Protein AF-A0A8T3V9A5-F1 (afdb_monomer)

Sequence (229 aa):
MSLNEFKDVLISSKKYWLIYLVLIIVLGLSTVTFKNVLHPDFEIGTLLIVAFLGVLCIVYYFMHNSDKELYKVAFVIILCFGIVMSFIVPLCDVSDETEHLARAELTSRGIMIPHWTGDDLGVDRAYNVSSSHKPAVYNKGAGFVSIEALNYLTEPLGKTVYNTPYDTLKIDYTPALIVSAFEQNPFYGYLPQAIGMDIAKLLDMNVIWMLWLGRIFNLILYAGLISLA

Foldseek 3Di:
DDPVVLVVLCVVLVVVLVVVVVVLVVVLVVPDDPVCVVPVPVVVVLSVLLNVLVVVLSSVCSVQVDPVRVLVSVLSVLLSVLLSCLQFFAQCQDVCVLQLLQLLQCVLVVNQQFDFQVVVVVDQFQWQPPDPPDGTDGDPGTAGWFFPLSCQRVVRHRHGPVPGPQQPAWGGRPTDGRHDGHSDRPSVLSVQLSVQLNVCVVVRHTSSSNSSRSSNSNSVVVSVVSNVD

Mean predicted aligned error: 5.76 Å

Secondary structure (DSSP, 8-state):
--HHHHHHHHHHTHHHHHHHHHHHHHHHHHT--HHHHHS-HHHHHHHHHHHHHHHHHHHHHHHS-STTTHHHHHHHHHHHHHHHHHHHSPTT-STTHHHHHHHHHHHHTT-SSPPBTHHHHT-SSSEE--STTSPPEE-TT-EEEEETHHHHHHSSTT--GGGSS-TT-B---SEEEEE-S-----GGGGHHHHHHHHHHHHTT-BHHHHHHHHHHHHHHHHHHHHTT-

Solvent-accessible surface area (backbone atoms only — not comparable to full-atom values): 12377 Å² total; per-residue (Å²): 134,54,77,63,60,54,51,51,50,54,63,75,40,49,67,58,53,52,54,48,52,52,51,52,52,52,51,55,60,72,63,68,41,77,67,41,71,76,57,40,66,65,61,53,52,49,50,52,52,50,52,52,47,51,50,49,45,52,55,48,32,73,76,35,71,47,88,91,34,42,41,59,38,50,26,51,47,44,47,57,52,44,54,54,46,46,70,62,52,40,27,48,68,48,97,58,43,56,41,54,52,48,49,14,52,35,36,40,73,68,42,58,81,68,71,44,42,20,64,83,69,74,42,91,41,19,59,41,70,62,58,101,85,44,80,59,48,70,44,88,72,17,17,36,77,43,36,41,39,52,50,73,46,52,70,51,54,61,32,33,66,91,74,51,90,48,73,78,37,61,61,40,72,53,81,28,80,45,66,29,61,59,75,79,59,72,40,78,82,26,46,44,27,7,51,20,30,34,51,22,60,77,68,70,38,33,37,51,48,24,51,38,32,15,44,47,31,39,46,52,50,58,27,51,58,42,63,73,107

pLDDT: mean 90.49, std 7.92, range [56.97, 98.62]

Radius of gyration: 21.7 Å; Cα contacts (8 Å, |Δi|>4): 304; chains: 1; bounding box: 67×44×49 Å

Structure (mmCIF, N/CA/C/O backbone):
data_AF-A0A8T3V9A5-F1
#
_entry.id   AF-A0A8T3V9A5-F1
#
loop_
_atom_site.group_PDB
_atom_site.id
_atom_site.type_symbol
_atom_site.label_atom_id
_atom_site.label_alt_id
_atom_site.label_comp_id
_atom_site.label_asym_id
_atom_site.label_entity_id
_atom_site.label_seq_id
_atom_site.pdbx_PDB_ins_code
_atom_site.Cartn_x
_atom_site.Cartn_y
_atom_site.Cartn_z
_atom_site.occupancy
_atom_site.B_iso_or_equiv
_atom_site.auth_seq_id
_atom_site.auth_comp_id
_atom_site.auth_asym_id
_atom_site.auth_atom_id
_atom_site.pdbx_PDB_model_nu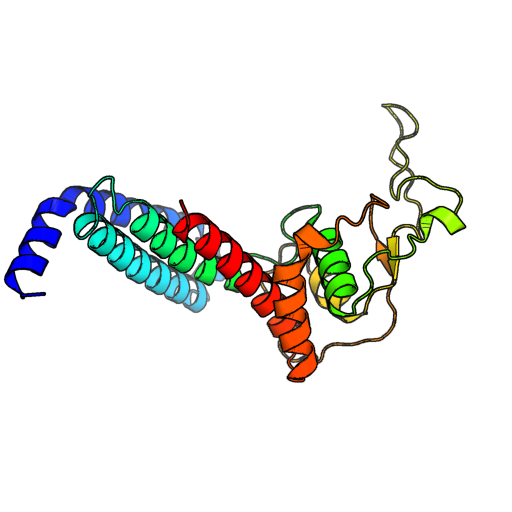m
ATOM 1 N N . MET A 1 1 ? -29.184 -7.218 17.548 1.00 63.34 1 MET A N 1
ATOM 2 C CA . MET A 1 1 ? -28.955 -6.094 18.470 1.00 63.34 1 MET A CA 1
ATOM 3 C C . MET A 1 1 ? -30.248 -5.326 18.617 1.00 63.34 1 MET A C 1
ATOM 5 O O . MET A 1 1 ? -30.858 -4.990 17.604 1.00 63.34 1 MET A O 1
ATOM 9 N N . SER A 1 2 ? -30.701 -5.112 19.845 1.00 79.19 2 SER A N 1
ATOM 10 C CA . SER A 1 2 ? -31.870 -4.272 20.098 1.00 79.19 2 SER A CA 1
ATOM 11 C C . SER A 1 2 ? -31.488 -2.789 20.022 1.00 79.19 2 SER A C 1
ATOM 13 O O . SER A 1 2 ? -30.334 -2.409 20.221 1.00 79.19 2 SER A O 1
ATOM 15 N N . LEU A 1 3 ? -32.464 -1.920 19.751 1.00 78.19 3 LEU A N 1
ATOM 16 C CA . LEU A 1 3 ? -32.248 -0.468 19.745 1.00 78.19 3 LEU A CA 1
ATOM 17 C C . LEU A 1 3 ? -31.763 0.053 21.114 1.00 78.19 3 LEU A C 1
ATOM 19 O O . LEU A 1 3 ? -31.089 1.078 21.180 1.00 78.19 3 LEU A O 1
ATOM 23 N N . ASN A 1 4 ? -32.100 -0.652 22.196 1.00 82.50 4 ASN A N 1
ATOM 24 C CA . ASN A 1 4 ? -31.702 -0.292 23.554 1.00 82.50 4 ASN A CA 1
ATOM 25 C C . ASN A 1 4 ? -30.223 -0.610 23.802 1.00 82.50 4 ASN A C 1
ATOM 27 O O . ASN A 1 4 ? -29.494 0.268 24.245 1.00 82.50 4 ASN A O 1
ATOM 31 N N . GLU A 1 5 ? -29.751 -1.787 23.379 1.00 79.19 5 GLU A N 1
ATOM 32 C CA . GLU A 1 5 ? -28.327 -2.156 23.452 1.00 79.19 5 GLU A CA 1
ATOM 33 C C . GLU A 1 5 ? -27.440 -1.154 22.701 1.00 79.19 5 GLU A C 1
ATOM 35 O O . GLU A 1 5 ? -26.390 -0.750 23.197 1.00 79.19 5 GLU A O 1
ATOM 40 N N . PHE A 1 6 ? -27.882 -0.685 21.526 1.00 79.31 6 PHE A N 1
ATOM 41 C CA . PHE A 1 6 ? -27.150 0.343 20.781 1.00 79.31 6 PHE A CA 1
ATOM 42 C C . PHE A 1 6 ? -27.025 1.656 21.555 1.00 79.31 6 PHE A C 1
ATOM 44 O O . PHE A 1 6 ? -25.958 2.268 21.599 1.00 79.31 6 PHE A O 1
ATOM 51 N N . LYS A 1 7 ? -28.133 2.102 22.156 1.00 83.62 7 LYS A N 1
ATOM 52 C CA . LYS A 1 7 ? -28.175 3.338 22.942 1.00 83.62 7 LYS A CA 1
ATOM 53 C C . LYS A 1 7 ? -27.265 3.241 24.163 1.00 83.62 7 LYS A C 1
ATOM 55 O O . LYS A 1 7 ? -26.548 4.198 24.448 1.00 83.62 7 LYS A O 1
ATOM 60 N N . ASP A 1 8 ? -27.242 2.093 24.830 1.00 85.69 8 ASP A N 1
ATOM 61 C CA . ASP A 1 8 ? -26.389 1.861 25.997 1.00 85.69 8 ASP A CA 1
ATOM 62 C C . ASP A 1 8 ? -24.899 1.889 25.622 1.00 85.69 8 ASP A C 1
ATOM 64 O O . ASP A 1 8 ? -24.088 2.540 26.296 1.00 85.69 8 ASP A O 1
ATOM 68 N N . VAL A 1 9 ? -24.535 1.272 24.492 1.00 84.94 9 VAL A N 1
ATOM 69 C CA . VAL A 1 9 ? -23.180 1.361 23.924 1.00 84.94 9 VAL A CA 1
ATOM 70 C C . VAL A 1 9 ? -22.813 2.813 23.612 1.00 84.94 9 VAL A C 1
ATOM 72 O O . VAL A 1 9 ? -21.741 3.267 24.008 1.00 84.94 9 VAL A O 1
ATOM 75 N N . LEU A 1 10 ? -23.695 3.588 22.975 1.00 80.75 10 LEU A N 1
ATOM 76 C CA . LEU A 1 10 ? -23.435 5.002 22.668 1.00 80.75 10 LEU A CA 1
ATOM 77 C C . LEU A 1 10 ? -23.207 5.852 23.928 1.00 80.75 10 LEU A C 1
ATOM 79 O O . LEU A 1 10 ? -22.288 6.673 23.971 1.00 80.75 10 LEU A O 1
ATOM 83 N N . ILE A 1 11 ? -24.011 5.648 24.973 1.00 85.75 11 ILE A N 1
ATOM 84 C CA . ILE A 1 11 ? -23.902 6.411 26.224 1.00 85.75 11 ILE A CA 1
ATOM 85 C C . ILE A 1 11 ? -22.609 6.064 26.971 1.00 85.75 11 ILE A C 1
ATOM 87 O O . ILE A 1 11 ? -21.910 6.965 27.451 1.00 85.75 11 ILE A O 1
ATOM 91 N N . SER A 1 12 ? -22.276 4.775 27.062 1.00 86.69 12 SER A N 1
ATOM 92 C CA . SER A 1 12 ? -21.068 4.295 27.746 1.00 86.69 12 SER A CA 1
ATOM 93 C C . SER A 1 12 ? -19.776 4.753 27.058 1.00 86.69 12 SER A C 1
ATOM 95 O O . SER A 1 12 ? -18.791 5.061 27.731 1.00 86.69 12 SER A O 1
ATOM 97 N N . SER A 1 13 ? -19.799 4.912 25.734 1.00 89.62 13 SER A N 1
ATOM 98 C CA . SER A 1 13 ? -18.637 5.297 24.926 1.00 89.62 13 SER A CA 1
ATOM 99 C C . SER A 1 13 ? -18.462 6.813 24.723 1.00 89.62 13 SER A C 1
ATOM 101 O O . SER A 1 13 ? -17.492 7.234 24.093 1.00 89.62 13 SER A O 1
ATOM 103 N N . LYS A 1 14 ? -19.320 7.672 25.308 1.00 88.31 14 LYS A N 1
ATOM 104 C CA . LYS A 1 14 ? -19.339 9.152 25.123 1.00 88.31 14 LYS A CA 1
ATOM 105 C C . LYS A 1 14 ? -17.980 9.864 25.170 1.00 88.31 14 LYS A C 1
ATOM 107 O O . LYS A 1 14 ? -17.756 10.810 24.422 1.00 88.31 14 LYS A O 1
ATOM 112 N N . LYS A 1 15 ? -17.060 9.422 26.034 1.00 91.38 15 LYS A N 1
ATOM 113 C CA . LYS A 1 15 ? -15.717 10.023 26.147 1.00 91.38 15 LYS A CA 1
ATOM 114 C C . LYS A 1 15 ? -14.848 9.721 24.923 1.00 91.38 15 LYS A C 1
ATOM 116 O O . LYS A 1 15 ? -14.128 10.599 24.462 1.00 91.38 15 LYS A O 1
ATOM 121 N N . TYR A 1 16 ? -14.946 8.508 24.387 1.00 92.00 16 TYR A N 1
ATOM 122 C CA . TYR A 1 16 ? -14.189 8.065 23.217 1.00 92.00 16 TYR A CA 1
ATOM 123 C C . TYR A 1 16 ? -14.677 8.765 21.953 1.00 92.00 16 TYR A C 1
ATOM 125 O O . TYR A 1 16 ? -13.855 9.182 21.149 1.00 92.00 16 TYR A O 1
ATOM 133 N N . TRP A 1 17 ? -15.987 9.004 21.837 1.00 88.31 17 TRP A N 1
ATOM 134 C CA . TRP A 1 17 ? -16.559 9.840 20.778 1.00 88.31 17 TRP A CA 1
ATOM 135 C C . TRP A 1 17 ? -15.983 11.250 20.768 1.00 88.31 17 TRP A C 1
ATOM 137 O O . TRP A 1 17 ? -15.613 11.754 19.713 1.00 88.31 17 TRP A O 1
ATOM 147 N N . LEU A 1 18 ? -15.883 11.881 21.943 1.00 89.88 18 LEU A N 1
ATOM 148 C CA . LEU A 1 18 ? -15.332 13.228 22.055 1.00 89.88 18 LEU A CA 1
ATOM 149 C C . LEU A 1 18 ? -13.852 13.261 21.662 1.00 89.88 18 LEU A C 1
ATOM 151 O O . LEU A 1 18 ? -13.451 14.120 20.883 1.00 89.88 18 LEU A O 1
ATOM 155 N N . ILE A 1 19 ? -13.055 12.315 22.167 1.00 93.56 19 ILE A N 1
ATOM 156 C CA . ILE A 1 19 ? -11.638 12.192 21.798 1.00 93.56 19 ILE A CA 1
ATOM 157 C C . ILE A 1 19 ? -11.510 11.983 20.289 1.00 93.56 19 ILE A C 1
ATOM 159 O O . ILE A 1 19 ? -10.733 12.669 19.633 1.00 93.56 19 ILE A O 1
ATOM 163 N N . TYR A 1 20 ? -12.306 11.077 19.730 1.00 94.00 20 TYR A N 1
ATOM 164 C CA . TYR A 1 20 ? -12.290 10.773 18.310 1.00 94.00 20 TYR A CA 1
ATOM 165 C C . TYR A 1 20 ? -12.677 11.979 17.448 1.00 94.00 20 TYR A C 1
ATOM 167 O O . TYR A 1 20 ? -11.984 12.279 16.482 1.00 94.00 20 TYR A O 1
ATOM 175 N N . LEU A 1 21 ? -13.711 12.732 17.833 1.00 92.38 21 LEU A N 1
ATOM 176 C CA . LEU A 1 21 ? -14.100 13.968 17.154 1.00 92.38 21 LEU A CA 1
ATOM 177 C C . LEU A 1 21 ? -12.960 14.996 17.157 1.00 92.38 21 LEU A C 1
ATOM 179 O O . LEU A 1 21 ? -12.683 15.603 16.125 1.00 92.38 21 LEU A O 1
ATOM 183 N N . VAL A 1 22 ? -12.270 15.165 18.291 1.00 94.75 22 VAL A N 1
ATOM 184 C CA . VAL A 1 22 ? -11.098 16.048 18.379 1.00 94.75 22 VAL A CA 1
ATOM 185 C C . VAL A 1 22 ? -9.992 15.574 17.436 1.00 94.75 22 VAL A C 1
ATOM 187 O O . VAL A 1 22 ? -9.447 16.387 16.695 1.00 94.75 22 VAL A O 1
ATOM 190 N N . LEU A 1 23 ? -9.692 14.272 17.407 1.00 94.62 23 LEU A N 1
ATOM 191 C CA . LEU A 1 23 ? -8.680 13.710 16.508 1.00 94.62 23 LEU A CA 1
ATOM 192 C C . LEU A 1 23 ? -9.047 13.891 15.030 1.00 94.62 23 LEU A C 1
ATOM 194 O O . LEU A 1 23 ? -8.173 14.216 14.232 1.00 94.62 23 LEU A O 1
ATOM 198 N N . ILE A 1 24 ? -10.324 13.753 14.667 1.00 94.31 24 ILE A N 1
ATOM 199 C CA . ILE A 1 24 ? -10.810 13.995 13.301 1.00 94.31 24 ILE A CA 1
ATOM 200 C C . ILE A 1 24 ? -10.662 15.463 12.905 1.00 94.31 24 ILE A C 1
ATOM 202 O O . ILE A 1 24 ? -10.221 15.753 11.794 1.00 94.31 24 ILE A O 1
ATOM 206 N N . ILE A 1 25 ? -10.967 16.395 13.811 1.00 93.06 25 ILE A N 1
ATOM 207 C CA . ILE A 1 25 ? -10.763 17.828 13.564 1.00 93.06 25 ILE A CA 1
ATOM 208 C C . ILE A 1 25 ? -9.272 18.127 13.377 1.00 93.06 25 ILE A C 1
ATOM 210 O O . ILE A 1 25 ? -8.903 18.810 12.426 1.00 93.06 25 ILE A O 1
ATOM 214 N N . VAL A 1 26 ? -8.408 17.593 14.246 1.00 94.75 26 VAL A N 1
ATOM 215 C CA . VAL A 1 26 ? -6.951 17.767 14.140 1.00 94.75 26 VAL A CA 1
ATOM 216 C C . VAL A 1 26 ? -6.423 17.200 12.821 1.00 94.75 26 VAL A C 1
ATOM 218 O O . VAL A 1 26 ? -5.649 17.873 12.142 1.00 94.75 26 VAL A O 1
ATOM 221 N N . LEU A 1 27 ? -6.876 16.008 12.422 1.00 91.31 27 LEU A N 1
ATOM 222 C CA . LEU A 1 27 ? -6.521 15.403 11.140 1.00 91.31 27 LEU A CA 1
ATOM 223 C C . LEU A 1 27 ? -6.953 16.299 9.973 1.00 91.31 27 LEU A C 1
ATOM 225 O O . LEU A 1 27 ? -6.131 16.610 9.116 1.00 91.31 27 LEU A O 1
ATOM 229 N N . GLY A 1 28 ? -8.195 16.788 9.969 1.00 89.94 28 GLY A N 1
ATOM 230 C CA . GLY A 1 28 ? -8.670 17.701 8.928 1.00 89.94 28 GLY A CA 1
ATOM 231 C C . GLY A 1 28 ? -7.831 18.976 8.847 1.00 89.94 28 GLY A C 1
ATOM 232 O O . GLY A 1 28 ? -7.387 19.356 7.764 1.00 89.94 28 GLY A O 1
ATOM 233 N N . LEU A 1 29 ? -7.509 19.584 9.992 1.00 91.06 29 LEU A N 1
ATOM 234 C CA . LEU A 1 29 ? -6.642 20.763 10.052 1.00 91.06 29 LEU A CA 1
ATOM 235 C C . LEU A 1 29 ? -5.218 20.480 9.548 1.00 91.06 29 LEU A C 1
ATOM 237 O O . LEU A 1 29 ? -4.631 21.340 8.896 1.00 91.06 29 LEU A O 1
ATOM 241 N N . SER A 1 30 ? -4.674 19.280 9.783 1.00 90.19 30 SER A N 1
ATOM 242 C CA . SER A 1 30 ? -3.345 18.899 9.277 1.00 90.19 30 SER A CA 1
ATOM 243 C C . SER A 1 30 ? -3.275 18.761 7.753 1.00 90.19 30 SER A C 1
ATOM 245 O O . SER A 1 30 ? -2.191 18.845 7.183 1.00 90.19 30 SER A O 1
ATOM 247 N N . THR A 1 31 ? -4.420 18.598 7.082 1.00 85.31 31 THR A N 1
ATOM 248 C CA . THR A 1 31 ? -4.505 18.506 5.613 1.00 85.31 31 THR A CA 1
ATOM 249 C C . THR A 1 31 ? -4.732 19.852 4.919 1.00 85.31 31 THR A C 1
ATOM 251 O O . THR A 1 31 ? -4.827 19.903 3.691 1.00 85.31 31 THR A O 1
ATOM 254 N N . VAL A 1 32 ? -4.822 20.957 5.671 1.00 87.69 32 VAL A N 1
ATOM 255 C CA . VAL A 1 32 ? -5.098 22.281 5.101 1.00 87.69 32 VAL A CA 1
ATOM 256 C C . VAL A 1 32 ? -3.893 22.777 4.309 1.00 87.69 32 VAL A C 1
ATOM 258 O O . VAL A 1 32 ? -2.850 23.132 4.853 1.00 87.69 32 VAL A O 1
ATOM 261 N N . THR A 1 33 ? -4.073 22.866 2.998 1.00 86.69 33 THR A N 1
ATOM 262 C CA . THR A 1 33 ? -3.150 23.523 2.073 1.00 86.69 33 THR A CA 1
ATOM 263 C C . THR A 1 33 ? -3.944 24.432 1.142 1.00 86.69 33 THR A C 1
ATOM 265 O O . THR A 1 33 ? -5.153 24.264 0.987 1.00 86.69 33 THR A O 1
ATOM 268 N N . PHE A 1 34 ? -3.285 25.389 0.481 1.00 86.75 34 PHE A N 1
ATOM 269 C CA . PHE A 1 34 ? -3.961 26.262 -0.488 1.00 86.75 34 PHE A CA 1
ATOM 270 C C . PHE A 1 34 ? -4.680 25.463 -1.590 1.00 86.75 34 PHE A C 1
ATOM 272 O O . PHE A 1 34 ? -5.817 25.774 -1.937 1.00 86.75 34 PHE A O 1
ATOM 279 N N . LYS A 1 35 ? -4.046 24.391 -2.088 1.00 86.06 35 LYS A N 1
ATOM 280 C CA . LYS A 1 35 ? -4.626 23.482 -3.088 1.00 86.06 35 LYS A CA 1
ATOM 281 C C . LYS A 1 35 ? -5.908 22.826 -2.567 1.00 86.06 35 LYS A C 1
ATOM 283 O O . LYS A 1 35 ? -6.928 22.864 -3.247 1.00 86.06 35 LYS A O 1
ATOM 288 N N . ASN A 1 36 ? -5.857 22.284 -1.354 1.00 86.44 36 ASN A N 1
ATOM 289 C CA . ASN A 1 36 ? -6.963 21.524 -0.769 1.00 86.44 36 ASN A CA 1
ATOM 290 C C . ASN A 1 36 ? -8.128 22.431 -0.355 1.00 86.44 36 ASN A C 1
ATOM 292 O O . ASN A 1 36 ? -9.266 21.993 -0.325 1.00 86.44 36 ASN A O 1
ATOM 296 N N . VAL A 1 37 ? -7.878 23.716 -0.082 1.00 88.75 37 VAL A N 1
ATOM 297 C CA . VAL A 1 37 ? -8.952 24.697 0.154 1.00 88.75 37 VAL A CA 1
ATOM 298 C C . VAL A 1 37 ? -9.708 25.026 -1.137 1.00 88.75 37 VAL A C 1
ATOM 300 O O . VAL A 1 37 ? -10.920 25.216 -1.097 1.00 88.75 37 VAL A O 1
ATOM 303 N N . LEU A 1 38 ? -9.017 25.089 -2.281 1.00 90.81 38 LEU A N 1
ATOM 304 C CA . LEU A 1 38 ? -9.653 25.345 -3.579 1.00 90.81 38 LEU A CA 1
ATOM 305 C C . LEU A 1 38 ? -10.405 24.122 -4.123 1.00 90.81 38 LEU A C 1
ATOM 307 O O . LEU A 1 38 ? -11.435 24.286 -4.773 1.00 90.81 38 LEU A O 1
ATOM 311 N N . HIS A 1 39 ? -9.897 22.917 -3.855 1.00 88.62 39 HIS A N 1
ATOM 312 C CA . HIS A 1 39 ? -10.460 21.654 -4.336 1.00 88.62 39 HIS A CA 1
ATOM 313 C C . HIS A 1 39 ? -10.536 20.616 -3.200 1.00 88.62 39 HIS A C 1
ATOM 315 O O . HIS A 1 39 ? -9.706 19.711 -3.163 1.00 88.62 39 HIS A O 1
ATOM 321 N N . PRO A 1 40 ? -11.504 20.739 -2.272 1.00 90.12 40 PRO A N 1
ATOM 322 C CA . PRO A 1 40 ? -11.534 19.961 -1.029 1.00 90.12 40 PRO A CA 1
ATOM 323 C C . PRO A 1 40 ? -12.198 18.581 -1.147 1.00 90.12 40 PRO A C 1
ATOM 325 O O . PRO A 1 40 ? -12.321 17.878 -0.145 1.00 90.12 40 PRO A O 1
ATOM 328 N N . ASP A 1 41 ? -12.703 18.203 -2.324 1.00 90.00 41 ASP A N 1
ATOM 329 C CA . ASP A 1 41 ? -13.590 17.041 -2.483 1.00 90.00 41 ASP A CA 1
ATOM 330 C C . ASP A 1 41 ? -12.940 15.734 -2.005 1.00 90.00 41 ASP A C 1
ATOM 332 O O . ASP A 1 41 ? -13.582 14.916 -1.340 1.00 90.00 41 ASP A O 1
ATOM 336 N N . PHE A 1 42 ? -11.649 15.554 -2.299 1.00 88.25 42 PHE A N 1
ATOM 337 C CA . PHE A 1 42 ? -10.893 14.369 -1.904 1.00 88.25 42 PHE A CA 1
ATOM 338 C C . PHE A 1 42 ? -10.679 14.307 -0.386 1.00 88.25 42 PHE A C 1
ATOM 340 O O . PHE A 1 42 ? -10.910 13.265 0.235 1.00 88.25 42 PHE A O 1
ATOM 347 N N . GLU A 1 43 ? -10.274 15.419 0.228 1.00 90.06 43 GLU A N 1
ATOM 348 C CA . GLU A 1 43 ? -10.054 15.525 1.669 1.00 90.06 43 GLU A CA 1
ATOM 349 C C . GLU A 1 43 ? -11.364 15.343 2.438 1.00 90.06 43 GLU A C 1
ATOM 351 O O . GLU A 1 43 ? -11.405 14.574 3.397 1.00 90.06 43 GLU A O 1
ATOM 356 N N . ILE A 1 44 ? -12.451 15.983 1.994 1.00 92.00 44 ILE A N 1
ATOM 357 C CA . ILE A 1 44 ? -13.780 15.831 2.598 1.00 92.00 44 ILE A CA 1
ATOM 358 C C . ILE A 1 44 ? -14.241 14.377 2.489 1.00 92.00 44 ILE A C 1
ATOM 360 O O . ILE A 1 44 ? -14.653 13.795 3.492 1.00 92.00 44 ILE A O 1
ATOM 364 N N . GLY A 1 45 ? -14.140 13.768 1.304 1.00 92.38 45 GLY A N 1
ATOM 365 C CA . GLY A 1 45 ? -14.503 12.365 1.099 1.00 92.38 45 GLY A CA 1
ATOM 366 C C . GLY A 1 45 ? -13.715 11.426 2.015 1.00 92.38 45 GLY A C 1
ATOM 367 O O . GLY A 1 45 ? -14.301 10.589 2.703 1.00 92.38 45 GLY A O 1
ATOM 368 N N . THR A 1 46 ? -12.397 11.619 2.096 1.00 91.25 46 THR A N 1
ATOM 369 C CA . THR A 1 46 ? -11.514 10.829 2.965 1.00 91.25 46 THR A CA 1
ATOM 370 C C . THR A 1 46 ? -11.868 11.017 4.440 1.00 91.25 46 THR A C 1
ATOM 372 O O . THR A 1 46 ? -12.006 10.031 5.164 1.00 91.25 46 THR A O 1
ATOM 375 N N . LEU A 1 47 ? -12.084 12.256 4.895 1.00 93.62 47 LEU A N 1
ATOM 376 C CA . LEU A 1 47 ? -12.469 12.550 6.277 1.00 93.62 47 LEU A CA 1
ATOM 377 C C . LEU A 1 47 ? -13.818 11.929 6.642 1.00 93.62 47 LEU A C 1
ATOM 379 O O . LEU A 1 47 ? -13.946 11.390 7.738 1.00 93.62 47 LEU A O 1
ATOM 383 N N . LEU A 1 48 ? -14.806 11.956 5.742 1.00 94.06 48 LEU A N 1
ATOM 384 C CA . LEU A 1 48 ? -16.110 11.327 5.967 1.00 94.06 48 LEU A CA 1
ATOM 385 C C . LEU A 1 48 ? -15.995 9.803 6.086 1.00 94.06 48 LEU A C 1
ATOM 387 O O . LEU A 1 48 ? -16.590 9.217 6.992 1.00 94.06 48 LEU A O 1
ATOM 391 N N . ILE A 1 49 ? -15.206 9.165 5.214 1.00 94.94 49 ILE A N 1
ATOM 392 C CA . ILE A 1 49 ? -14.956 7.718 5.267 1.00 94.94 49 ILE A CA 1
ATOM 393 C C . ILE A 1 49 ? -14.242 7.353 6.569 1.00 94.94 49 ILE A C 1
ATOM 395 O O . ILE A 1 49 ? -14.692 6.455 7.281 1.00 94.94 49 ILE A O 1
ATOM 399 N N . VAL A 1 50 ? -13.164 8.064 6.913 1.00 94.44 50 VAL A N 1
ATOM 400 C CA . VAL A 1 50 ? -12.413 7.817 8.148 1.00 94.44 50 VAL A CA 1
ATOM 401 C C . VAL A 1 50 ? -13.322 8.011 9.357 1.00 94.44 50 VAL A C 1
ATOM 403 O O . VAL A 1 50 ? -13.371 7.105 10.183 1.00 94.44 50 VAL A O 1
ATOM 406 N N . ALA A 1 51 ? -14.081 9.115 9.421 1.00 93.69 51 ALA A N 1
ATOM 407 C CA . ALA A 1 51 ? -15.041 9.411 10.487 1.00 93.69 51 ALA A CA 1
ATOM 408 C C . ALA A 1 51 ? -16.050 8.272 10.678 1.00 93.69 51 ALA A C 1
ATOM 410 O O . ALA A 1 51 ? -16.249 7.792 11.794 1.00 93.69 51 ALA A O 1
ATOM 411 N N . PHE A 1 52 ? -16.659 7.805 9.587 1.00 93.94 52 PHE A N 1
ATOM 412 C CA . PHE A 1 52 ? -17.607 6.696 9.619 1.00 93.94 52 PHE A CA 1
ATOM 413 C C . PHE A 1 52 ? -16.961 5.390 10.105 1.00 93.94 52 PHE A C 1
ATOM 415 O O . PHE A 1 52 ? -17.521 4.696 10.955 1.00 93.94 52 PHE A O 1
ATOM 422 N N . LEU A 1 53 ? -15.768 5.056 9.611 1.00 95.12 53 LEU A N 1
ATOM 423 C CA . LEU A 1 53 ? -15.080 3.827 10.002 1.00 95.12 53 LEU A CA 1
ATOM 424 C C . LEU A 1 53 ? -14.607 3.860 11.456 1.00 95.12 53 LEU A C 1
ATOM 426 O O . LEU A 1 53 ? -14.717 2.853 12.147 1.00 95.12 53 LEU A O 1
ATOM 430 N N . GLY A 1 54 ? -14.140 4.999 11.969 1.00 93.50 54 GLY A N 1
ATOM 431 C CA . GLY A 1 54 ? -13.782 5.088 13.384 1.00 93.50 54 GLY A CA 1
ATOM 432 C C . GLY A 1 54 ? -14.998 5.012 14.304 1.00 93.50 54 GLY A C 1
ATOM 433 O O . GLY A 1 54 ? -14.908 4.385 15.358 1.00 93.50 54 GLY A O 1
ATOM 434 N N . VAL A 1 55 ? -16.157 5.539 13.882 1.00 91.19 55 VAL A N 1
ATOM 435 C CA . VAL A 1 55 ? -17.438 5.312 14.577 1.00 91.19 55 VAL A CA 1
ATOM 436 C C . VAL A 1 55 ? -17.735 3.818 14.667 1.00 91.19 55 VAL A C 1
ATOM 438 O O . VAL A 1 55 ? -18.004 3.303 15.754 1.00 91.19 55 VAL A O 1
ATOM 441 N N . LEU A 1 56 ? -17.631 3.109 13.543 1.00 92.31 56 LEU A N 1
ATOM 442 C CA . LEU A 1 56 ? -17.816 1.662 13.491 1.00 92.31 56 LEU A CA 1
ATOM 443 C C . LEU A 1 56 ? -16.842 0.946 14.440 1.00 92.31 56 LEU A C 1
ATOM 445 O O . LEU A 1 56 ? -17.285 0.132 15.248 1.00 92.31 56 LEU A O 1
ATOM 449 N N . CYS A 1 57 ? -15.551 1.287 14.410 1.00 94.38 57 CYS A N 1
ATOM 450 C CA . CYS A 1 57 ? -14.530 0.683 15.270 1.00 94.38 57 CYS A CA 1
ATOM 451 C C . CYS A 1 57 ? -14.797 0.905 16.766 1.00 94.38 57 CYS A C 1
ATOM 453 O O . CYS A 1 57 ? -14.641 -0.027 17.555 1.00 94.38 57 CYS A O 1
ATOM 455 N N . ILE A 1 58 ? -15.225 2.107 17.172 1.00 92.81 58 ILE A N 1
ATOM 456 C CA . ILE A 1 58 ? -15.554 2.407 18.575 1.00 92.81 58 ILE A CA 1
ATOM 457 C C . ILE A 1 58 ? -16.748 1.565 19.023 1.00 92.81 58 ILE A C 1
ATOM 459 O O . ILE A 1 58 ? -16.667 0.892 20.049 1.00 92.81 58 ILE A O 1
ATOM 463 N N . VAL A 1 59 ? -17.840 1.553 18.252 1.00 91.06 59 VAL A N 1
ATOM 464 C CA . VAL A 1 59 ? -19.016 0.728 18.575 1.00 91.06 59 VAL A CA 1
ATOM 465 C C . VAL A 1 59 ? -18.622 -0.744 18.662 1.00 91.06 59 VAL A C 1
ATOM 467 O O . VAL A 1 59 ? -18.967 -1.413 19.634 1.00 91.06 59 VAL A O 1
ATOM 470 N N . TYR A 1 60 ? -17.849 -1.234 17.690 1.00 92.69 60 TYR A N 1
ATOM 471 C CA . TYR A 1 60 ? -17.417 -2.626 17.641 1.00 92.69 60 TYR A CA 1
ATOM 472 C C . TYR A 1 60 ? -16.568 -3.019 18.853 1.00 92.69 60 TYR A C 1
ATOM 474 O O . TYR A 1 60 ? -16.794 -4.087 19.425 1.00 92.69 60 TYR A O 1
ATOM 482 N N . TYR A 1 61 ? -15.648 -2.146 19.284 1.00 93.19 61 TYR A N 1
ATOM 483 C CA . TYR A 1 61 ? -14.866 -2.345 20.504 1.00 93.19 61 TYR A CA 1
ATOM 484 C C . TYR A 1 61 ? -15.769 -2.503 21.725 1.00 93.19 61 TYR A C 1
ATOM 486 O O . TYR A 1 61 ? -15.642 -3.488 22.437 1.00 93.19 61 TYR A O 1
ATOM 494 N N . PHE A 1 62 ? -16.719 -1.593 21.951 1.00 91.00 62 PHE A N 1
ATOM 495 C CA . PHE A 1 62 ? -17.605 -1.669 23.119 1.00 91.00 62 PHE A CA 1
ATOM 496 C C . PHE A 1 62 ? -18.541 -2.883 23.106 1.00 91.00 62 PHE A C 1
ATOM 498 O O . PHE A 1 62 ? -18.987 -3.313 24.166 1.00 91.00 62 PHE A O 1
ATOM 505 N N . MET A 1 63 ? -18.816 -3.450 21.931 1.00 88.75 63 MET A N 1
ATOM 506 C CA . MET A 1 63 ? -19.567 -4.699 21.801 1.00 88.75 63 MET A CA 1
ATOM 507 C C . MET A 1 63 ? -18.727 -5.952 22.093 1.00 88.75 63 MET A C 1
ATOM 509 O O . MET A 1 63 ? -19.300 -6.978 22.442 1.00 88.75 63 MET A O 1
ATOM 513 N N . HIS A 1 64 ? -17.399 -5.878 21.954 1.00 90.12 64 HIS A N 1
ATOM 514 C CA . HIS A 1 64 ? -16.479 -7.022 22.042 1.00 90.12 64 HIS A CA 1
ATOM 515 C C . HIS A 1 64 ? -15.271 -6.726 22.949 1.00 90.12 64 HIS A C 1
ATOM 517 O O . HIS A 1 64 ? -14.169 -7.216 22.712 1.00 90.12 64 HIS A O 1
ATOM 523 N N . ASN A 1 65 ? -15.449 -5.907 23.991 1.00 83.69 65 ASN A N 1
ATOM 524 C CA . ASN A 1 65 ? -14.360 -5.444 24.863 1.00 83.69 65 ASN A CA 1
ATOM 525 C C . ASN A 1 65 ? -13.904 -6.485 25.900 1.00 83.69 65 ASN A C 1
ATOM 527 O O . ASN A 1 65 ? -13.190 -6.135 26.839 1.00 83.69 65 ASN A O 1
ATOM 531 N N . SER A 1 66 ? -14.323 -7.744 25.760 1.00 89.50 66 SER A N 1
ATOM 532 C CA . SER A 1 66 ? -13.855 -8.826 26.617 1.00 89.50 66 SER A CA 1
ATOM 533 C C . SER A 1 66 ? -12.439 -9.250 26.215 1.00 89.50 66 SER A C 1
ATOM 535 O O . SER A 1 66 ? -12.105 -9.279 25.030 1.00 89.50 66 SER A O 1
ATOM 537 N N . ASP A 1 67 ? -11.606 -9.640 27.184 1.00 85.31 67 ASP A N 1
ATOM 538 C CA . ASP A 1 67 ? -10.217 -10.061 26.919 1.00 85.31 67 ASP A CA 1
ATOM 539 C C . ASP A 1 67 ? -10.129 -11.213 25.904 1.00 85.31 67 ASP A C 1
ATOM 541 O O . ASP A 1 67 ? -9.175 -11.313 25.139 1.00 85.31 67 ASP A O 1
ATOM 545 N N . LYS A 1 68 ? -11.162 -12.064 25.855 1.00 88.38 68 LYS A N 1
ATOM 546 C CA . LYS A 1 68 ? -11.258 -13.202 24.929 1.00 88.38 68 LYS A CA 1
ATOM 547 C C . LYS A 1 68 ? -11.630 -12.807 23.501 1.00 88.38 68 LYS A C 1
ATOM 549 O O . LYS A 1 68 ? -11.610 -13.666 22.630 1.00 88.38 68 LYS A O 1
ATOM 554 N N . GLU A 1 69 ? -12.032 -11.564 23.260 1.00 92.38 69 GLU A N 1
ATOM 555 C CA . GLU A 1 69 ? -12.517 -11.093 21.957 1.00 92.38 69 GLU A CA 1
ATOM 556 C C . GLU A 1 69 ? -11.727 -9.900 21.418 1.00 92.38 69 GLU A C 1
ATOM 558 O O . GLU A 1 69 ? -12.011 -9.414 20.322 1.00 92.38 69 GLU A O 1
ATOM 563 N N . LEU A 1 70 ? -10.684 -9.469 22.132 1.00 91.88 70 LEU A N 1
ATOM 564 C CA . LEU A 1 70 ? -9.854 -8.337 21.737 1.00 91.88 70 LEU A CA 1
ATOM 565 C C . LEU A 1 70 ? -9.208 -8.532 20.354 1.00 91.88 70 LEU A C 1
ATOM 567 O O . LEU A 1 70 ? -9.100 -7.570 19.593 1.00 91.88 70 LEU A O 1
ATOM 571 N N . TYR A 1 71 ? -8.851 -9.766 19.982 1.00 93.00 71 TYR A N 1
ATOM 572 C CA . TYR A 1 71 ? -8.325 -10.080 18.648 1.00 93.00 71 TYR A CA 1
ATOM 573 C C . TYR A 1 71 ? -9.332 -9.759 17.530 1.00 93.00 71 TYR A C 1
ATOM 575 O O . TYR A 1 71 ? -8.932 -9.316 16.454 1.00 93.00 71 TYR A O 1
ATOM 583 N N . LYS A 1 72 ? -10.645 -9.903 17.781 1.00 94.06 72 LYS A N 1
ATOM 584 C CA . LYS A 1 72 ? -11.699 -9.533 16.820 1.00 94.06 72 LYS A CA 1
ATOM 585 C C . LYS A 1 72 ? -11.737 -8.024 16.628 1.00 94.06 72 LYS A C 1
ATOM 587 O O . LYS A 1 72 ? -11.883 -7.541 15.508 1.00 94.06 72 LYS A O 1
ATOM 592 N N . VAL A 1 73 ? -11.581 -7.272 17.719 1.00 94.44 73 VAL A N 1
ATOM 593 C CA . VAL A 1 73 ? -11.500 -5.808 17.663 1.00 94.44 73 VAL A CA 1
ATOM 594 C C . VAL A 1 73 ? -10.268 -5.382 16.873 1.00 94.44 73 VAL A C 1
ATOM 596 O O . VAL A 1 73 ? -10.385 -4.565 15.961 1.00 94.44 73 VAL A O 1
ATOM 599 N N . ALA A 1 74 ? -9.103 -5.958 17.179 1.00 94.88 74 ALA A N 1
ATOM 600 C CA . ALA A 1 74 ? -7.866 -5.672 16.464 1.00 94.88 74 ALA A CA 1
ATOM 601 C C . ALA A 1 74 ? -7.994 -5.993 14.966 1.00 94.88 74 ALA A C 1
ATOM 603 O O . ALA A 1 74 ? -7.647 -5.156 14.138 1.00 94.88 74 ALA A O 1
ATOM 604 N N . PHE A 1 75 ? -8.577 -7.143 14.616 1.00 95.94 75 PHE A N 1
ATOM 605 C CA . PHE A 1 75 ? -8.877 -7.529 13.237 1.00 95.94 75 PHE A CA 1
ATOM 606 C C . PHE A 1 75 ? -9.708 -6.470 12.496 1.00 95.94 75 PHE A C 1
ATOM 608 O O . PHE A 1 75 ? -9.312 -6.021 11.419 1.00 95.94 75 PHE A O 1
ATOM 615 N N . VAL A 1 76 ? -10.827 -6.024 13.081 1.00 95.88 76 VAL A N 1
ATOM 616 C CA . VAL A 1 76 ? -11.701 -5.008 12.466 1.00 95.88 76 VAL A CA 1
ATOM 617 C C . VAL A 1 76 ? -10.983 -3.669 12.320 1.00 95.88 76 VAL A C 1
ATOM 619 O O . VAL A 1 76 ? -11.049 -3.061 11.254 1.00 95.8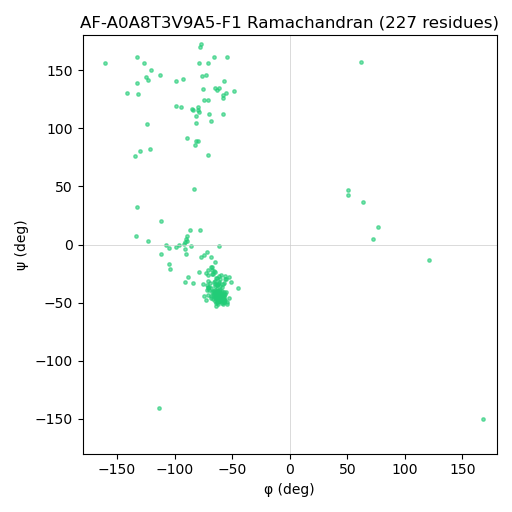8 76 VAL A O 1
ATOM 622 N N . ILE A 1 77 ? -10.255 -3.224 13.349 1.00 95.44 77 ILE A N 1
ATOM 623 C CA . ILE A 1 77 ? -9.496 -1.967 13.296 1.00 95.44 77 ILE A CA 1
ATOM 624 C C . ILE A 1 77 ? -8.434 -2.020 12.194 1.00 95.44 77 ILE A C 1
ATOM 626 O O . ILE A 1 77 ? -8.334 -1.077 11.409 1.00 95.44 77 ILE A O 1
ATOM 630 N N . ILE A 1 78 ? -7.674 -3.117 12.108 1.00 96.50 78 ILE A N 1
ATOM 631 C CA . ILE A 1 78 ? -6.640 -3.307 11.084 1.00 96.50 78 ILE A CA 1
ATOM 632 C C . ILE A 1 78 ? -7.264 -3.256 9.693 1.00 96.50 78 ILE A C 1
ATOM 634 O O . ILE A 1 78 ? -6.766 -2.515 8.852 1.00 96.50 78 ILE A O 1
ATOM 638 N N . LEU A 1 79 ? -8.370 -3.968 9.453 1.00 96.69 79 LEU A N 1
ATOM 639 C CA . LEU A 1 79 ? -9.048 -3.941 8.156 1.00 96.69 79 LEU A CA 1
ATOM 640 C C . LEU A 1 79 ? -9.574 -2.550 7.799 1.00 96.69 79 LEU A C 1
ATOM 642 O O . LEU A 1 79 ? -9.305 -2.069 6.701 1.00 96.69 79 LEU A O 1
ATOM 646 N N . CYS A 1 80 ? -10.296 -1.891 8.709 1.00 96.12 80 CYS A N 1
ATOM 647 C CA . CYS A 1 80 ? -10.877 -0.572 8.458 1.00 96.12 80 CYS A CA 1
ATOM 648 C C . CYS A 1 80 ? -9.806 0.495 8.210 1.00 96.12 80 CYS A C 1
ATOM 650 O O . CYS A 1 80 ? -9.944 1.305 7.297 1.00 96.12 80 CYS A O 1
ATOM 652 N N . PHE A 1 81 ? -8.734 0.503 9.000 1.00 95.19 81 PHE A N 1
ATOM 653 C CA . PHE A 1 81 ? -7.648 1.459 8.809 1.00 95.19 81 PHE A CA 1
ATOM 654 C C . PHE A 1 81 ? -6.810 1.115 7.574 1.00 95.19 81 PHE A C 1
ATOM 656 O O . PHE A 1 81 ? -6.556 1.965 6.722 1.00 95.19 81 PHE A O 1
ATOM 663 N N . GLY A 1 82 ? -6.418 -0.149 7.439 1.00 96.12 82 GLY A N 1
ATOM 664 C CA . GLY A 1 82 ? -5.552 -0.610 6.365 1.00 96.12 82 GLY A CA 1
ATOM 665 C C . GLY A 1 82 ? -6.181 -0.490 4.982 1.00 96.12 82 GLY A C 1
ATOM 666 O O . GLY A 1 82 ? -5.465 -0.185 4.028 1.00 96.12 82 GLY A O 1
ATOM 667 N N . ILE A 1 83 ? -7.501 -0.679 4.847 1.00 96.44 83 ILE A N 1
ATOM 668 C CA . ILE A 1 83 ? -8.161 -0.534 3.545 1.00 96.44 83 ILE A CA 1
ATOM 669 C C . ILE A 1 83 ? -8.115 0.920 3.086 1.00 96.44 83 ILE A C 1
ATOM 671 O O . ILE A 1 83 ? -7.740 1.177 1.949 1.00 96.44 83 ILE A O 1
ATOM 675 N N . VAL A 1 84 ? -8.382 1.876 3.985 1.00 95.50 84 VAL A N 1
ATOM 676 C CA . VAL A 1 84 ? -8.252 3.310 3.691 1.00 95.50 84 VAL A CA 1
ATOM 677 C C . VAL A 1 84 ? -6.819 3.624 3.270 1.00 95.50 84 VAL A C 1
ATOM 679 O O . VAL A 1 84 ? -6.606 4.187 2.196 1.00 95.50 84 VAL A O 1
ATOM 682 N N . MET A 1 85 ? -5.835 3.187 4.061 1.00 94.00 85 MET A N 1
ATOM 683 C CA . MET A 1 85 ? -4.418 3.423 3.773 1.00 94.00 85 MET A CA 1
ATOM 684 C C . MET A 1 85 ? -3.972 2.808 2.441 1.00 94.00 85 MET A C 1
ATOM 686 O O . MET A 1 85 ? -3.200 3.430 1.717 1.00 94.00 85 MET A O 1
ATOM 690 N N . SER A 1 86 ? -4.508 1.647 2.056 1.00 94.56 86 SER A N 1
ATOM 691 C CA . SER A 1 86 ? -4.184 1.001 0.776 1.00 94.56 86 SER A CA 1
ATOM 692 C C . SER A 1 86 ? -4.480 1.905 -0.428 1.00 94.56 86 SER A C 1
ATOM 694 O O . SER A 1 86 ? -3.731 1.877 -1.408 1.00 94.56 86 SER A O 1
ATOM 696 N N . PHE A 1 87 ? -5.523 2.740 -0.330 1.00 93.88 87 PHE A N 1
ATOM 697 C CA . PHE A 1 87 ? -5.955 3.648 -1.394 1.00 93.88 87 PHE A CA 1
ATOM 698 C C . PHE A 1 87 ? -5.324 5.042 -1.337 1.00 93.88 87 PHE A C 1
ATOM 700 O O . PHE A 1 87 ? -5.156 5.655 -2.390 1.00 93.88 87 PHE A O 1
ATOM 707 N N . ILE A 1 88 ? -5.017 5.568 -0.145 1.00 91.44 88 ILE A N 1
ATOM 708 C CA . ILE A 1 88 ? -4.613 6.979 0.011 1.00 91.44 88 ILE A CA 1
ATOM 709 C C . ILE A 1 88 ? -3.113 7.184 0.225 1.00 91.44 88 ILE A C 1
ATOM 711 O O . ILE A 1 88 ? -2.626 8.287 -0.021 1.00 91.44 88 ILE A O 1
ATOM 715 N N . VAL A 1 89 ? -2.380 6.158 0.674 1.00 91.50 89 VAL A N 1
ATOM 716 C CA . VAL A 1 89 ? -0.936 6.277 0.920 1.00 91.50 89 VAL A CA 1
ATOM 717 C C . VAL A 1 89 ? -0.214 6.585 -0.394 1.00 91.50 89 VAL A C 1
ATOM 719 O O . VAL A 1 89 ? -0.488 5.907 -1.398 1.00 91.50 89 VAL A O 1
ATOM 722 N N . PRO A 1 90 ? 0.696 7.578 -0.408 1.00 91.69 90 PRO A N 1
ATOM 723 C CA . PRO A 1 90 ? 1.485 7.897 -1.585 1.00 91.69 90 PRO A CA 1
ATOM 724 C C . PRO A 1 90 ? 2.262 6.702 -2.150 1.00 91.69 90 PRO A C 1
ATOM 726 O O . PRO A 1 90 ? 2.450 5.666 -1.512 1.00 91.69 90 PRO A O 1
ATOM 729 N N . LEU A 1 91 ? 2.664 6.833 -3.405 1.00 92.00 91 LEU A N 1
ATOM 730 C CA . LEU A 1 91 ? 3.478 5.863 -4.112 1.00 92.00 91 LEU A CA 1
ATOM 731 C C . LEU A 1 91 ? 4.917 5.937 -3.612 1.00 92.00 91 LEU A C 1
ATOM 733 O O . LEU A 1 91 ? 5.523 7.009 -3.671 1.00 92.00 91 LEU A O 1
ATOM 737 N N . CYS A 1 92 ? 5.450 4.800 -3.158 1.00 88.25 92 CYS A N 1
ATOM 738 C CA . CYS A 1 92 ? 6.842 4.670 -2.736 1.00 88.25 92 CYS A CA 1
ATOM 739 C C . CYS A 1 92 ? 7.269 5.765 -1.738 1.00 88.25 92 CYS A C 1
ATOM 741 O O . CYS A 1 92 ? 8.302 6.410 -1.911 1.00 88.25 92 CYS A O 1
ATOM 743 N N . ASP A 1 93 ? 6.434 6.006 -0.721 1.00 84.56 93 ASP A N 1
ATOM 744 C CA . ASP A 1 93 ? 6.657 7.051 0.295 1.00 84.56 93 ASP A CA 1
ATOM 745 C C . ASP A 1 93 ? 7.810 6.682 1.244 1.00 84.56 93 ASP A C 1
ATOM 747 O O . ASP A 1 93 ? 8.493 7.543 1.799 1.00 84.56 93 ASP A O 1
ATOM 751 N N . VAL A 1 94 ? 8.059 5.378 1.402 1.00 83.94 94 VAL A N 1
ATOM 752 C CA . VAL A 1 94 ? 9.166 4.835 2.194 1.00 83.94 94 VAL A CA 1
ATOM 753 C C . VAL A 1 94 ? 10.327 4.453 1.276 1.00 83.94 94 VAL A C 1
ATOM 755 O O . VAL A 1 94 ? 10.131 3.904 0.193 1.00 83.94 94 VAL A O 1
ATOM 758 N N . SER A 1 95 ? 11.557 4.717 1.728 1.00 79.00 95 SER A N 1
ATOM 759 C CA . SER A 1 95 ? 12.782 4.627 0.920 1.00 79.00 95 SER A CA 1
ATOM 760 C C . SER A 1 95 ? 13.049 3.272 0.255 1.00 79.00 95 SER A C 1
ATOM 762 O O . SER A 1 95 ? 13.739 3.233 -0.758 1.00 79.00 95 SER A O 1
ATOM 764 N N . ASP A 1 96 ? 12.552 2.170 0.815 1.00 86.31 96 ASP A N 1
ATOM 765 C CA . ASP A 1 96 ? 12.766 0.805 0.322 1.00 86.31 96 ASP A CA 1
ATOM 766 C C . ASP A 1 96 ? 11.519 0.185 -0.343 1.00 86.31 96 ASP A C 1
ATOM 768 O O . ASP A 1 96 ? 11.596 -0.935 -0.852 1.00 86.31 96 ASP A O 1
ATOM 772 N N . GLU A 1 97 ? 10.381 0.897 -0.409 1.00 90.00 97 GLU A N 1
ATOM 773 C CA . GLU A 1 97 ? 9.117 0.386 -0.978 1.00 90.00 97 GLU A CA 1
ATOM 774 C C . GLU A 1 97 ? 9.283 -0.044 -2.445 1.00 90.00 97 GLU A C 1
ATOM 776 O O . GLU A 1 97 ? 8.749 -1.078 -2.847 1.00 90.00 97 GLU A O 1
ATOM 781 N N . THR A 1 98 ? 10.098 0.677 -3.221 1.00 90.81 98 THR A N 1
ATOM 782 C CA . THR A 1 98 ? 10.453 0.318 -4.605 1.00 90.81 98 THR A CA 1
ATOM 783 C C . THR A 1 98 ? 11.056 -1.084 -4.709 1.00 90.81 98 THR A C 1
ATOM 785 O O . THR A 1 98 ? 10.695 -1.854 -5.600 1.00 90.81 98 THR A O 1
ATOM 788 N N . GLU A 1 99 ? 11.943 -1.452 -3.784 1.00 91.25 99 GLU A N 1
ATOM 789 C CA . GLU A 1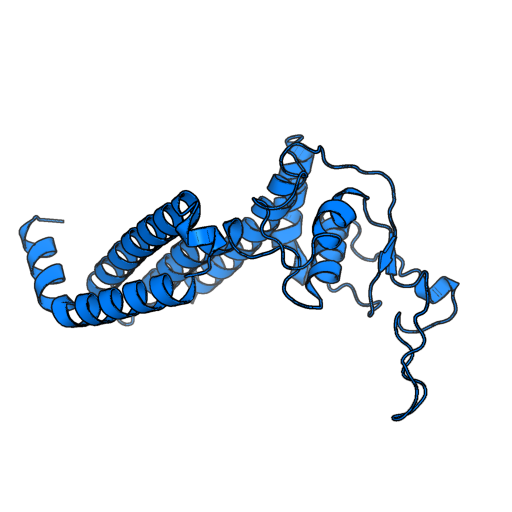 99 ? 12.563 -2.776 -3.793 1.00 91.25 99 GLU A CA 1
ATOM 790 C C . GLU A 1 99 ? 11.570 -3.863 -3.377 1.00 91.25 99 GLU A C 1
ATOM 792 O O . GLU A 1 99 ? 11.554 -4.947 -3.960 1.00 91.25 99 GLU A O 1
ATOM 797 N N . HIS A 1 100 ? 10.712 -3.577 -2.392 1.00 93.31 100 HIS A N 1
ATOM 798 C CA . HIS A 1 100 ? 9.652 -4.498 -1.972 1.00 93.31 100 HIS A CA 1
ATOM 799 C C . HIS A 1 100 ? 8.645 -4.752 -3.100 1.00 93.31 100 HIS A C 1
ATOM 801 O O . HIS A 1 100 ? 8.256 -5.899 -3.318 1.00 93.31 100 HIS A O 1
ATOM 807 N N . LEU A 1 101 ? 8.282 -3.720 -3.872 1.00 94.81 101 LEU A N 1
ATOM 808 C CA . LEU A 1 101 ? 7.432 -3.860 -5.058 1.00 94.81 101 LEU A CA 1
ATOM 809 C C . LEU A 1 101 ? 8.089 -4.729 -6.135 1.00 94.81 101 LEU A C 1
ATOM 811 O O . LEU A 1 101 ? 7.429 -5.620 -6.663 1.00 94.81 101 LEU A O 1
ATOM 815 N N . ALA A 1 102 ? 9.378 -4.525 -6.423 1.00 95.06 102 ALA A N 1
ATOM 816 C CA . ALA A 1 102 ? 10.123 -5.371 -7.360 1.00 95.06 102 ALA A CA 1
ATOM 817 C C . ALA A 1 102 ? 10.164 -6.837 -6.919 1.00 95.06 102 ALA A C 1
ATOM 819 O O . ALA A 1 102 ? 9.887 -7.732 -7.716 1.00 95.06 102 ALA A O 1
ATOM 820 N N . ARG A 1 103 ? 10.453 -7.105 -5.644 1.00 95.19 103 ARG A N 1
ATOM 821 C CA . ARG A 1 103 ? 10.502 -8.473 -5.107 1.00 95.19 103 ARG A CA 1
ATOM 822 C C . ARG A 1 103 ? 9.130 -9.152 -5.105 1.00 95.19 103 ARG A C 1
ATOM 824 O O . ARG A 1 103 ? 9.028 -10.327 -5.468 1.00 95.19 103 ARG A O 1
ATOM 831 N N . ALA A 1 104 ? 8.069 -8.419 -4.768 1.00 96.88 104 ALA A N 1
ATOM 832 C CA . ALA A 1 104 ? 6.696 -8.910 -4.873 1.00 96.88 104 ALA A CA 1
ATOM 833 C C . ALA A 1 104 ? 6.295 -9.201 -6.323 1.00 96.88 104 ALA A C 1
ATOM 835 O O . ALA A 1 104 ? 5.695 -10.239 -6.601 1.00 96.88 104 ALA A O 1
ATOM 836 N N . GLU A 1 105 ? 6.689 -8.341 -7.260 1.00 97.50 105 GLU A N 1
ATOM 837 C CA . GLU A 1 105 ? 6.458 -8.547 -8.686 1.00 97.50 105 GLU A CA 1
ATOM 838 C C . GLU A 1 105 ? 7.173 -9.806 -9.191 1.00 97.50 105 GLU A C 1
ATOM 840 O O . GLU A 1 105 ? 6.540 -10.657 -9.816 1.00 97.50 105 GLU A O 1
ATOM 845 N N . LEU A 1 106 ? 8.456 -9.978 -8.872 1.00 97.31 106 LEU A N 1
ATOM 846 C CA . LEU A 1 106 ? 9.232 -11.165 -9.242 1.00 97.31 106 LEU A CA 1
ATOM 847 C C . LEU A 1 106 ? 8.595 -12.438 -8.679 1.00 97.31 106 LEU A C 1
ATOM 849 O O . LEU A 1 106 ? 8.369 -13.405 -9.411 1.00 97.31 106 LEU A O 1
ATOM 853 N N . THR A 1 107 ? 8.214 -12.399 -7.400 1.00 97.25 107 THR A N 1
ATOM 854 C CA . THR A 1 107 ? 7.526 -13.503 -6.719 1.00 97.25 107 THR A CA 1
ATOM 855 C C . THR A 1 107 ? 6.187 -13.822 -7.392 1.00 97.25 107 THR A C 1
ATOM 857 O O . THR A 1 107 ? 5.871 -14.993 -7.583 1.00 97.25 107 THR A O 1
ATOM 860 N N . SER A 1 108 ? 5.428 -12.812 -7.840 1.00 97.69 108 SER A N 1
ATOM 861 C CA . SER A 1 108 ? 4.152 -13.017 -8.550 1.00 97.69 108 SER A CA 1
ATOM 862 C C . SER A 1 108 ? 4.319 -13.715 -9.905 1.00 97.69 108 SER A C 1
ATOM 864 O O . SER A 1 108 ? 3.401 -14.375 -10.369 1.00 97.69 108 SER A O 1
ATOM 866 N N . ARG A 1 109 ? 5.505 -13.628 -10.526 1.00 96.06 109 ARG A N 1
ATOM 867 C CA . ARG A 1 109 ? 5.856 -14.376 -11.748 1.00 96.06 109 ARG A CA 1
ATOM 868 C C . ARG A 1 109 ? 6.491 -15.743 -11.467 1.00 96.06 109 ARG A C 1
ATOM 870 O O . ARG A 1 109 ? 6.934 -16.409 -12.398 1.00 96.06 109 ARG A O 1
ATOM 877 N N . GLY A 1 110 ? 6.577 -16.155 -10.202 1.00 95.25 110 GLY A N 1
ATOM 878 C CA . GLY A 1 110 ? 7.233 -17.397 -9.791 1.00 95.25 110 GLY A CA 1
ATOM 879 C C . GLY A 1 110 ? 8.765 -17.333 -9.777 1.00 95.25 110 GLY A C 1
ATOM 880 O O . GLY A 1 110 ? 9.420 -18.374 -9.718 1.00 95.25 110 GLY A O 1
ATOM 881 N N . ILE A 1 111 ? 9.361 -16.137 -9.824 1.00 95.19 111 ILE A N 1
ATOM 882 C CA . ILE A 1 111 ? 10.816 -15.945 -9.765 1.00 95.19 111 ILE A CA 1
ATOM 883 C C . ILE A 1 111 ? 11.231 -15.810 -8.297 1.00 95.19 111 ILE A C 1
ATOM 885 O O . ILE A 1 111 ? 11.239 -14.724 -7.724 1.00 95.19 111 ILE A O 1
ATOM 889 N N . MET A 1 112 ? 11.568 -16.941 -7.680 1.00 91.25 112 MET A N 1
ATOM 890 C CA . MET A 1 112 ? 11.845 -17.015 -6.236 1.00 91.25 112 MET A CA 1
ATOM 891 C C . MET A 1 112 ? 13.284 -16.629 -5.881 1.00 91.25 112 MET A C 1
ATOM 893 O O . MET A 1 112 ? 13.533 -16.039 -4.831 1.00 91.25 112 MET A O 1
ATOM 897 N N . ILE A 1 113 ? 14.226 -16.945 -6.771 1.00 92.25 113 ILE A N 1
ATOM 898 C CA . ILE A 1 113 ? 15.651 -16.621 -6.652 1.00 92.25 113 ILE A CA 1
ATOM 899 C C . ILE A 1 113 ? 16.014 -15.771 -7.878 1.00 92.25 113 ILE A C 1
ATOM 901 O O . ILE A 1 113 ? 16.420 -16.322 -8.903 1.00 92.25 113 ILE A O 1
ATOM 905 N N . PRO A 1 114 ? 15.741 -14.456 -7.846 1.00 92.19 114 PRO A N 1
ATOM 906 C CA . PRO A 1 114 ? 16.042 -13.569 -8.958 1.00 92.19 114 PRO A CA 1
ATOM 907 C C . PRO A 1 114 ? 17.549 -13.326 -9.068 1.00 92.19 114 PRO A C 1
ATOM 909 O O . PRO A 1 114 ? 18.243 -13.236 -8.059 1.00 92.19 114 PRO A O 1
ATOM 912 N N . HIS A 1 115 ? 18.036 -13.180 -10.301 1.00 93.06 115 HIS A N 1
ATOM 913 C CA . HIS A 1 115 ? 19.402 -12.727 -10.558 1.00 93.06 115 HIS A CA 1
ATOM 914 C C . HIS A 1 115 ? 19.527 -11.248 -10.199 1.00 93.06 115 HIS A C 1
ATOM 916 O O . HIS A 1 115 ? 18.765 -10.424 -10.717 1.00 93.06 115 HIS A O 1
ATOM 922 N N . TRP A 1 116 ? 20.472 -10.921 -9.325 1.00 94.25 116 TRP A N 1
ATOM 923 C CA . TRP A 1 116 ? 20.784 -9.545 -8.983 1.00 94.25 116 TRP A CA 1
ATOM 924 C C . TRP A 1 116 ? 21.940 -9.060 -9.857 1.00 94.25 116 TRP A C 1
ATOM 926 O O . TRP A 1 116 ? 23.051 -9.578 -9.830 1.00 94.25 116 TRP A O 1
ATOM 936 N N . THR A 1 117 ? 21.684 -8.033 -10.656 1.00 94.12 117 THR A N 1
ATOM 937 C CA . THR A 1 117 ? 22.585 -7.596 -11.734 1.00 94.12 117 THR A CA 1
ATOM 938 C C . THR A 1 117 ? 23.866 -6.918 -11.244 1.00 94.12 117 THR A C 1
ATOM 940 O O . THR A 1 117 ? 24.740 -6.602 -12.048 1.00 94.12 117 THR A O 1
ATOM 943 N N . GLY A 1 118 ? 24.005 -6.654 -9.941 1.00 90.12 118 GLY A N 1
ATOM 944 C CA . GLY A 1 118 ? 25.265 -6.152 -9.396 1.00 90.12 118 GLY A CA 1
ATOM 945 C C . GLY A 1 118 ? 26.379 -7.204 -9.386 1.00 90.12 118 GLY A C 1
ATOM 946 O O . GLY A 1 118 ? 27.546 -6.821 -9.485 1.00 90.12 118 GLY A O 1
ATOM 947 N N . ASP A 1 119 ? 26.039 -8.497 -9.419 1.00 89.94 119 ASP A N 1
ATOM 948 C CA . ASP A 1 119 ? 27.004 -9.588 -9.607 1.00 89.94 119 ASP A CA 1
ATOM 949 C C . ASP A 1 119 ? 27.754 -9.435 -10.935 1.00 89.94 119 ASP A C 1
ATOM 951 O O . ASP A 1 119 ? 28.980 -9.553 -10.991 1.00 89.94 119 ASP A O 1
ATOM 955 N N . ASP A 1 120 ? 27.030 -9.064 -11.996 1.00 92.12 120 ASP A N 1
ATOM 956 C CA . ASP A 1 120 ? 27.593 -8.823 -13.330 1.00 92.12 120 ASP A CA 1
ATOM 957 C C . ASP A 1 120 ? 28.525 -7.600 -13.353 1.00 92.12 120 ASP A C 1
ATOM 959 O O . ASP A 1 120 ? 29.426 -7.497 -14.188 1.00 92.12 120 ASP A O 1
ATOM 963 N N . LEU A 1 121 ? 28.309 -6.660 -12.429 1.00 88.94 121 LEU A N 1
ATOM 964 C CA . LEU A 1 121 ? 29.124 -5.460 -12.253 1.00 88.94 121 LEU A CA 1
ATOM 965 C C . LEU A 1 121 ? 30.289 -5.676 -11.273 1.00 88.94 121 LEU A C 1
ATOM 967 O O . LEU A 1 121 ? 31.136 -4.790 -11.146 1.00 88.94 121 LEU A O 1
ATOM 971 N N . GLY A 1 122 ? 30.337 -6.816 -10.576 1.00 87.94 122 GLY A N 1
ATOM 972 C CA . GLY A 1 122 ? 31.312 -7.091 -9.522 1.00 87.94 122 GLY A CA 1
ATOM 973 C C . GLY A 1 122 ? 31.183 -6.151 -8.318 1.00 87.94 122 GLY A C 1
ATOM 974 O O . GLY A 1 122 ? 32.198 -5.718 -7.768 1.00 87.94 122 GLY A O 1
ATOM 975 N N . VAL A 1 123 ? 29.955 -5.776 -7.942 1.00 85.62 123 VAL A N 1
ATOM 976 C CA . VAL A 1 123 ? 29.670 -4.889 -6.800 1.00 85.62 123 VAL A CA 1
ATOM 977 C C . VAL A 1 123 ? 28.704 -5.563 -5.841 1.00 85.62 123 VAL A C 1
ATOM 979 O O . VAL A 1 123 ? 27.776 -6.191 -6.302 1.00 85.62 123 VAL A O 1
ATOM 982 N N . ASP A 1 124 ? 28.845 -5.361 -4.528 1.00 81.88 124 ASP A N 1
ATOM 983 C CA . ASP A 1 124 ? 27.968 -6.015 -3.531 1.00 81.88 124 ASP A CA 1
ATOM 984 C C . ASP A 1 124 ? 26.713 -5.193 -3.164 1.00 81.88 124 ASP A C 1
ATOM 986 O O . ASP A 1 124 ? 25.903 -5.595 -2.331 1.00 81.88 124 ASP A O 1
ATOM 990 N N . ARG A 1 125 ? 26.585 -3.969 -3.697 1.00 80.62 125 ARG A N 1
ATOM 991 C CA . ARG A 1 125 ? 25.456 -3.055 -3.434 1.00 80.62 125 ARG A CA 1
ATOM 992 C C . ARG A 1 125 ? 25.325 -1.978 -4.499 1.00 80.62 125 ARG A C 1
ATOM 994 O O . ARG A 1 125 ? 26.317 -1.569 -5.101 1.00 80.62 125 ARG A O 1
ATOM 1001 N N . ALA A 1 126 ? 24.123 -1.424 -4.657 1.00 82.56 126 ALA A N 1
ATOM 1002 C CA . ALA A 1 126 ? 23.899 -0.294 -5.564 1.00 82.56 126 ALA A CA 1
ATOM 1003 C C . ALA A 1 126 ? 24.592 1.006 -5.110 1.00 82.56 126 ALA A C 1
ATOM 1005 O O . ALA A 1 126 ? 24.922 1.846 -5.944 1.00 82.56 126 ALA A O 1
ATOM 1006 N N . TYR A 1 127 ? 24.856 1.168 -3.808 1.00 80.88 127 TYR A N 1
ATOM 1007 C CA . TYR A 1 127 ? 25.480 2.369 -3.241 1.00 80.88 127 TYR A CA 1
ATOM 1008 C C . TYR A 1 127 ? 26.750 2.023 -2.464 1.00 80.88 127 TYR A C 1
ATOM 1010 O O . TYR A 1 127 ? 26.698 1.559 -1.325 1.00 80.88 127 TYR A O 1
ATOM 1018 N N . ASN A 1 128 ? 27.914 2.287 -3.055 1.00 71.12 128 ASN A N 1
ATOM 1019 C CA . ASN A 1 128 ? 29.201 2.072 -2.404 1.00 71.12 128 ASN A CA 1
ATOM 1020 C C . ASN A 1 128 ? 29.541 3.240 -1.476 1.00 71.12 128 ASN A C 1
ATOM 1022 O O . ASN A 1 128 ? 29.876 4.332 -1.936 1.00 71.12 128 ASN A O 1
ATOM 1026 N N . VAL A 1 129 ? 29.525 3.00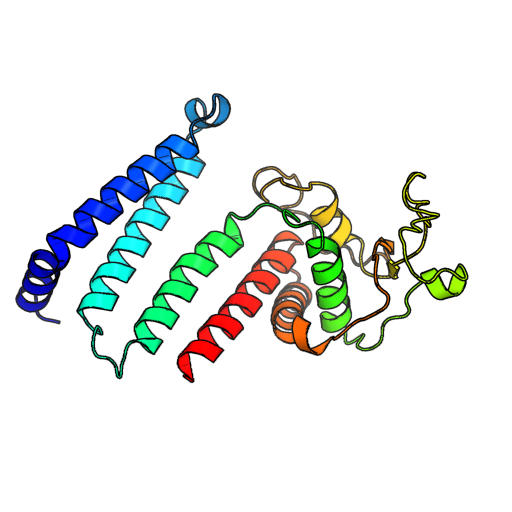7 -0.163 1.00 64.62 129 VAL A N 1
ATOM 1027 C CA . VAL A 1 129 ? 30.044 3.973 0.814 1.00 64.62 129 VAL A CA 1
ATOM 1028 C C . VAL A 1 129 ? 31.564 3.816 0.888 1.00 64.62 129 VAL A C 1
ATOM 1030 O O . VAL A 1 129 ? 32.088 3.026 1.673 1.00 64.62 129 VAL A O 1
ATOM 1033 N N . SER A 1 130 ? 32.301 4.538 0.042 1.00 56.97 130 SER A N 1
ATOM 1034 C CA . SER A 1 130 ? 33.761 4.580 0.141 1.00 56.97 130 SER A CA 1
ATOM 1035 C C . SER A 1 130 ? 34.162 5.552 1.257 1.00 56.97 130 SER A C 1
ATOM 1037 O O . SER A 1 130 ? 34.343 6.733 0.995 1.00 56.97 130 SER A O 1
ATOM 1039 N N . SER A 1 131 ? 34.279 5.052 2.489 1.00 58.38 131 SER A N 1
ATOM 1040 C CA . SER A 1 131 ? 34.615 5.803 3.713 1.00 58.38 131 SER A CA 1
ATOM 1041 C C . SER A 1 131 ? 33.624 6.907 4.126 1.00 58.38 131 SER A C 1
ATOM 1043 O O . SER A 1 131 ? 32.845 7.433 3.338 1.00 58.38 131 SER A O 1
ATOM 1045 N N . SER A 1 132 ? 33.639 7.251 5.417 1.00 62.09 132 SER A N 1
ATOM 1046 C CA . SER A 1 132 ? 32.661 8.116 6.104 1.00 62.09 132 SER A CA 1
ATOM 1047 C C . SER A 1 132 ? 32.545 9.558 5.582 1.00 62.09 132 SER A C 1
ATOM 1049 O O . SER A 1 132 ? 31.741 10.321 6.105 1.00 62.09 132 SER A O 1
ATOM 1051 N N . HIS A 1 133 ? 33.336 9.945 4.578 1.00 57.62 133 HIS A N 1
ATOM 1052 C CA . HIS A 1 133 ? 33.464 11.325 4.104 1.00 57.62 133 HIS A CA 1
ATOM 1053 C C . HIS A 1 133 ? 33.405 11.476 2.574 1.00 57.62 133 HIS A C 1
ATOM 1055 O O . HIS A 1 133 ? 33.654 12.573 2.073 1.00 57.62 133 HIS A O 1
ATOM 1061 N N . LYS A 1 134 ? 33.093 10.419 1.807 1.00 58.06 134 LYS A N 1
ATOM 1062 C CA . LYS A 1 134 ? 32.857 10.546 0.357 1.00 58.06 134 LYS A CA 1
ATOM 1063 C C . LYS A 1 134 ? 31.395 10.262 0.015 1.00 58.06 134 LYS A C 1
ATOM 1065 O O . LYS A 1 134 ? 30.782 9.410 0.659 1.00 58.06 134 LYS A O 1
ATOM 1070 N N . PRO A 1 135 ? 30.836 10.949 -0.997 1.00 59.06 135 PRO A N 1
ATOM 1071 C CA . PRO A 1 135 ? 29.512 10.621 -1.506 1.00 59.06 135 PRO A CA 1
ATOM 1072 C C . PRO A 1 135 ? 29.480 9.160 -1.962 1.00 59.06 135 PRO A C 1
ATOM 1074 O O . PRO A 1 135 ? 30.457 8.662 -2.529 1.00 59.06 135 PRO A O 1
ATOM 1077 N N . ALA A 1 136 ? 28.366 8.478 -1.692 1.00 67.94 136 ALA A N 1
ATOM 1078 C CA . ALA A 1 136 ? 28.179 7.104 -2.126 1.00 67.94 136 ALA A CA 1
ATOM 1079 C C . ALA A 1 136 ? 28.311 7.020 -3.654 1.00 67.94 136 ALA A C 1
ATOM 1081 O O . ALA A 1 136 ? 27.674 7.787 -4.380 1.00 67.94 136 ALA A O 1
ATOM 1082 N N . VAL A 1 137 ? 29.142 6.101 -4.146 1.00 74.44 137 VAL A N 1
ATOM 1083 C CA . VAL A 1 137 ? 29.245 5.842 -5.585 1.00 74.44 137 VAL A CA 1
ATOM 1084 C C . VAL A 1 137 ? 28.065 4.965 -5.978 1.00 74.44 137 VAL A C 1
ATOM 1086 O O . VAL A 1 137 ? 27.909 3.860 -5.458 1.00 74.44 137 VAL A O 1
ATOM 1089 N N . TYR A 1 138 ? 27.220 5.486 -6.862 1.00 83.12 138 TYR A N 1
ATOM 1090 C CA . TYR A 1 138 ? 26.042 4.790 -7.357 1.00 83.12 138 TYR A CA 1
ATOM 1091 C C . TYR A 1 138 ? 26.414 3.867 -8.525 1.00 83.12 138 TYR A C 1
ATOM 1093 O O . TYR A 1 138 ? 26.834 4.330 -9.589 1.00 83.12 138 TYR A O 1
ATOM 1101 N N . ASN A 1 139 ? 26.251 2.562 -8.325 1.00 84.06 139 ASN A N 1
ATOM 1102 C CA . ASN A 1 139 ? 26.501 1.536 -9.329 1.00 84.06 139 ASN A CA 1
ATOM 1103 C C . ASN A 1 139 ? 25.280 1.419 -10.242 1.00 84.06 139 ASN A C 1
ATOM 1105 O O . ASN A 1 139 ? 24.376 0.610 -10.022 1.00 84.06 139 ASN A O 1
ATOM 1109 N N . LYS A 1 140 ? 25.249 2.272 -11.271 1.00 79.25 140 LYS A N 1
ATOM 1110 C CA . LYS A 1 140 ? 24.196 2.264 -12.286 1.00 79.25 140 LYS A CA 1
ATOM 1111 C C . LYS A 1 140 ? 24.149 0.885 -12.946 1.00 79.25 140 LYS A C 1
ATOM 1113 O O . LYS A 1 140 ? 25.076 0.518 -13.658 1.00 79.25 140 LYS A O 1
ATOM 1118 N N . GLY A 1 141 ? 23.067 0.151 -12.714 1.00 86.31 141 GLY A N 1
ATOM 1119 C CA . GLY A 1 141 ? 22.908 -1.206 -13.229 1.00 86.31 141 GLY A CA 1
ATOM 1120 C C . GLY A 1 141 ? 22.698 -2.268 -12.154 1.00 86.31 141 GLY A C 1
ATOM 1121 O O . GLY A 1 141 ? 22.289 -3.356 -12.521 1.00 86.31 141 GLY A O 1
ATOM 1122 N N . ALA A 1 142 ? 22.927 -1.977 -10.869 1.00 91.62 142 ALA A N 1
ATOM 1123 C CA . ALA A 1 142 ? 22.733 -2.936 -9.778 1.00 91.62 142 ALA A CA 1
ATOM 1124 C C . ALA A 1 142 ? 21.269 -2.974 -9.293 1.00 91.62 142 ALA A C 1
ATOM 1126 O O . ALA A 1 142 ? 20.742 -1.976 -8.790 1.00 91.62 142 ALA A O 1
ATOM 1127 N N . GLY A 1 143 ? 20.607 -4.121 -9.445 1.00 93.94 143 GLY A N 1
ATOM 1128 C CA . GLY A 1 143 ? 19.208 -4.305 -9.072 1.00 93.94 143 GLY A CA 1
ATOM 1129 C C . GLY A 1 143 ? 18.613 -5.602 -9.614 1.00 93.94 143 GLY A C 1
ATOM 1130 O O . GLY A 1 143 ? 19.320 -6.589 -9.798 1.00 93.94 143 GLY A O 1
ATOM 1131 N N . PHE A 1 144 ? 17.309 -5.595 -9.883 1.00 94.56 144 PHE A N 1
ATOM 1132 C CA . PHE A 1 144 ? 16.594 -6.738 -10.449 1.00 94.56 144 PHE A CA 1
ATOM 1133 C C . PHE A 1 144 ? 15.892 -6.368 -11.751 1.00 94.56 144 PHE A C 1
ATOM 1135 O O . PHE A 1 144 ? 15.306 -5.292 -11.874 1.00 94.56 144 PHE A O 1
ATOM 1142 N N . VAL A 1 145 ? 15.894 -7.290 -12.714 1.00 95.50 145 VAL A N 1
ATOM 1143 C CA . VAL A 1 145 ? 15.102 -7.143 -13.940 1.00 95.50 145 VAL A CA 1
ATOM 1144 C C . VAL A 1 145 ? 13.655 -7.554 -13.661 1.00 95.50 145 VAL A C 1
ATOM 1146 O O . VAL A 1 145 ? 13.329 -8.737 -13.548 1.00 95.50 145 VAL A O 1
ATOM 1149 N N . SER A 1 146 ? 12.785 -6.557 -13.551 1.00 96.06 146 SER A N 1
ATOM 1150 C CA . SER A 1 146 ? 11.341 -6.696 -13.377 1.00 96.06 146 SER A CA 1
ATOM 1151 C C . SER A 1 146 ? 10.625 -6.158 -14.626 1.00 96.06 146 SER A C 1
ATOM 1153 O O . SER A 1 146 ? 11.080 -6.414 -15.742 1.00 96.06 146 SER A O 1
ATOM 1155 N N . ILE A 1 147 ? 9.505 -5.462 -14.456 1.00 97.31 147 ILE A N 1
ATOM 1156 C CA . ILE A 1 147 ? 8.643 -4.963 -15.527 1.00 97.31 147 ILE A CA 1
ATOM 1157 C C . ILE A 1 147 ? 8.518 -3.439 -15.478 1.00 97.31 147 ILE A C 1
ATOM 1159 O O . ILE A 1 147 ? 8.548 -2.837 -14.402 1.00 97.31 147 ILE A O 1
ATOM 1163 N N . GLU A 1 148 ? 8.321 -2.824 -16.641 1.00 97.31 148 GLU A N 1
ATOM 1164 C CA . GLU A 1 148 ? 8.218 -1.370 -16.802 1.00 97.31 148 GLU A CA 1
ATOM 1165 C C . GLU A 1 148 ? 7.052 -0.758 -16.017 1.00 97.31 148 GLU A C 1
ATOM 1167 O O . GLU A 1 148 ? 7.167 0.352 -15.502 1.00 97.31 148 GLU A O 1
ATOM 1172 N N . ALA A 1 149 ? 5.969 -1.510 -15.801 1.00 96.81 149 ALA A N 1
ATOM 1173 C CA . ALA A 1 149 ? 4.867 -1.074 -14.945 1.00 96.81 149 ALA A CA 1
ATOM 1174 C C . ALA A 1 149 ? 5.311 -0.631 -13.537 1.00 96.81 149 ALA A C 1
ATOM 1176 O O . ALA A 1 149 ? 4.649 0.208 -12.928 1.00 96.81 149 ALA A O 1
ATOM 1177 N N . LEU A 1 150 ? 6.420 -1.156 -13.002 1.00 95.56 150 LEU A N 1
ATOM 1178 C CA . LEU A 1 150 ? 6.936 -0.694 -11.714 1.00 95.56 150 LEU A CA 1
ATOM 1179 C C . LEU A 1 150 ? 7.544 0.708 -11.786 1.00 95.56 150 LEU A C 1
ATOM 1181 O O . LEU A 1 150 ? 7.396 1.448 -10.820 1.00 95.56 150 LEU A O 1
ATOM 1185 N N . ASN A 1 151 ? 8.141 1.118 -12.909 1.00 94.44 151 ASN A N 1
ATOM 1186 C CA . ASN A 1 151 ? 8.629 2.491 -13.082 1.00 94.44 151 ASN A CA 1
ATOM 1187 C C . ASN A 1 151 ? 7.477 3.503 -13.030 1.00 94.44 151 ASN A C 1
ATOM 1189 O O . ASN A 1 151 ? 7.606 4.552 -12.404 1.00 94.44 151 ASN A O 1
ATOM 1193 N N . TYR A 1 152 ? 6.293 3.150 -13.540 1.00 94.44 152 TYR A N 1
ATOM 1194 C CA . TYR A 1 152 ? 5.098 3.996 -13.395 1.00 94.44 152 TYR A CA 1
ATOM 1195 C C . TYR A 1 152 ? 4.698 4.206 -11.926 1.00 94.44 152 TYR A C 1
ATOM 1197 O O . TYR A 1 152 ? 4.091 5.217 -11.578 1.00 94.44 152 TYR A O 1
ATOM 1205 N N . LEU A 1 153 ? 5.034 3.262 -11.044 1.00 92.81 153 LEU A N 1
ATOM 1206 C CA . LEU A 1 153 ? 4.769 3.365 -9.609 1.00 92.81 153 LEU A CA 1
ATOM 1207 C C . LEU A 1 153 ? 5.909 4.057 -8.851 1.00 92.81 153 LEU A C 1
ATOM 1209 O O . LEU A 1 153 ? 5.651 4.680 -7.826 1.00 92.81 153 LEU A O 1
ATOM 1213 N N . THR A 1 154 ? 7.148 3.973 -9.338 1.00 90.25 154 THR A N 1
ATOM 1214 C CA . THR A 1 154 ? 8.351 4.398 -8.602 1.00 90.25 154 THR A CA 1
ATOM 1215 C C . THR A 1 154 ? 8.948 5.715 -9.091 1.00 90.25 154 THR A C 1
ATOM 1217 O O . THR A 1 154 ? 9.712 6.321 -8.356 1.00 90.25 154 THR A O 1
ATOM 1220 N N . GLU A 1 155 ? 8.610 6.208 -10.284 1.00 89.81 155 GLU A N 1
ATOM 1221 C CA . GLU A 1 155 ? 8.969 7.558 -10.740 1.00 89.81 155 GLU A CA 1
ATOM 1222 C C . GLU A 1 155 ? 8.208 8.684 -10.008 1.00 89.81 155 GLU A C 1
ATOM 1224 O O . GLU A 1 155 ? 8.832 9.681 -9.624 1.00 89.81 155 GLU A O 1
ATOM 1229 N N . PRO A 1 156 ? 6.882 8.590 -9.768 1.00 91.00 156 PRO A N 1
ATOM 1230 C CA . PRO A 1 156 ? 6.119 9.633 -9.080 1.00 91.00 156 PRO A CA 1
ATOM 1231 C C . PRO A 1 156 ? 6.224 9.532 -7.542 1.00 91.00 156 PRO A C 1
ATOM 1233 O O . PRO A 1 156 ? 5.202 9.606 -6.857 1.00 91.00 156 PRO A O 1
ATOM 1236 N N . LEU A 1 157 ? 7.438 9.382 -6.998 1.00 85.69 157 LEU A N 1
ATOM 1237 C CA . LEU A 1 157 ? 7.693 9.221 -5.555 1.00 85.69 157 LEU A CA 1
ATOM 1238 C C . LEU A 1 157 ? 6.951 10.264 -4.714 1.00 85.69 157 LEU A C 1
ATOM 1240 O O . LEU A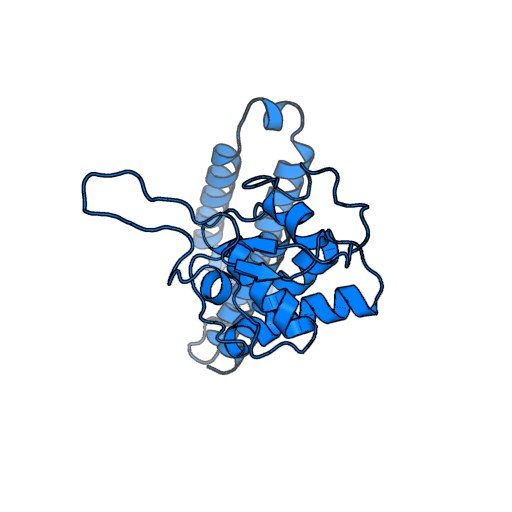 1 157 ? 6.984 11.463 -5.009 1.00 85.69 157 LEU A O 1
ATOM 1244 N N . GLY A 1 158 ? 6.282 9.801 -3.659 1.00 86.31 158 GLY A N 1
ATOM 1245 C CA . GLY A 1 158 ? 5.560 10.653 -2.714 1.00 86.31 158 GLY A CA 1
ATOM 1246 C C . GLY A 1 158 ? 4.265 11.262 -3.265 1.00 86.31 158 GLY A C 1
ATOM 1247 O O . GLY A 1 158 ? 3.611 12.044 -2.574 1.00 86.31 158 GLY A O 1
ATOM 1248 N N . 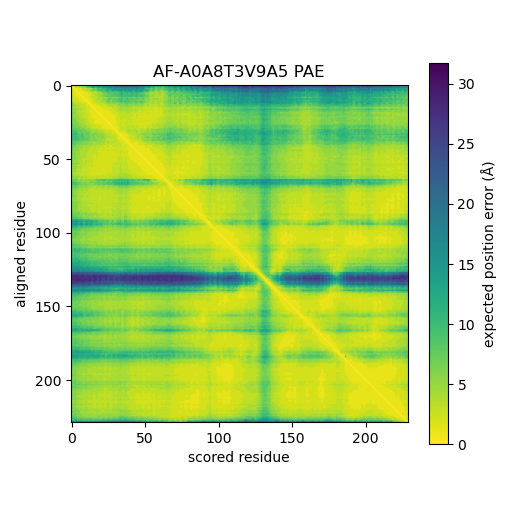LYS A 1 159 ? 3.839 10.913 -4.489 1.00 90.81 159 LYS A N 1
ATOM 1249 C CA . LYS A 1 159 ? 2.521 11.300 -5.018 1.00 90.81 159 LYS A CA 1
ATOM 1250 C C . LYS A 1 159 ? 1.493 10.216 -4.737 1.00 90.81 159 LYS A C 1
ATOM 1252 O O . LYS A 1 159 ? 1.775 9.032 -4.859 1.00 90.81 159 LYS A O 1
ATOM 1257 N N . THR A 1 160 ? 0.264 10.605 -4.418 1.00 90.75 160 THR A N 1
ATOM 1258 C CA . THR A 1 160 ? -0.854 9.651 -4.407 1.00 90.75 160 THR A CA 1
ATOM 1259 C C . THR A 1 160 ? -1.225 9.250 -5.833 1.00 90.75 160 THR A C 1
ATOM 1261 O O . THR A 1 160 ? -1.001 10.016 -6.771 1.00 90.75 160 THR A O 1
ATOM 1264 N N . VAL A 1 161 ? -1.850 8.082 -5.996 1.00 91.88 161 VAL A N 1
ATOM 1265 C CA . VAL A 1 161 ? -2.331 7.581 -7.300 1.00 91.88 161 VAL A CA 1
ATOM 1266 C C . VAL A 1 161 ? -3.265 8.563 -8.015 1.00 91.88 161 VAL A C 1
ATOM 1268 O O . VAL A 1 161 ? -3.263 8.643 -9.233 1.00 91.88 161 VAL A O 1
ATOM 1271 N N . TYR A 1 162 ? -4.001 9.380 -7.260 1.00 89.69 162 TYR A N 1
ATOM 1272 C CA . TYR A 1 162 ? -4.904 10.410 -7.787 1.00 89.69 162 TYR A CA 1
ATOM 1273 C C . TYR A 1 162 ? -4.177 11.646 -8.340 1.00 89.69 162 TYR A C 1
ATOM 1275 O O . TYR A 1 162 ? -4.798 12.524 -8.930 1.00 89.69 162 TYR A O 1
ATOM 1283 N N . ASN A 1 163 ? -2.865 11.747 -8.119 1.00 89.06 163 ASN A N 1
ATOM 1284 C CA . ASN A 1 163 ? -2.009 12.818 -8.624 1.00 89.06 163 ASN A CA 1
ATOM 1285 C C . ASN A 1 163 ? -1.016 12.304 -9.687 1.00 89.06 163 ASN A C 1
ATOM 1287 O O . ASN A 1 163 ? 0.013 12.947 -9.928 1.00 89.06 163 ASN A O 1
ATOM 1291 N N . THR A 1 164 ? -1.295 11.154 -10.309 1.00 91.12 164 THR A N 1
ATOM 1292 C CA . THR A 1 164 ? -0.493 10.585 -11.401 1.00 91.12 164 THR A CA 1
ATOM 1293 C C . THR A 1 164 ? -1.363 10.285 -12.627 1.00 91.12 164 THR A C 1
ATOM 1295 O O . THR A 1 164 ? -2.572 10.118 -12.491 1.00 91.12 164 THR A O 1
ATOM 1298 N N . PRO A 1 165 ? -0.781 10.223 -13.839 1.00 91.31 165 PRO A N 1
ATOM 1299 C CA . PRO A 1 165 ? -1.522 9.908 -15.063 1.00 91.31 165 PRO A CA 1
ATOM 1300 C C . PRO A 1 165 ? -1.642 8.394 -15.329 1.00 91.31 165 PRO A C 1
ATOM 1302 O O . PRO A 1 165 ? -1.953 7.988 -16.446 1.00 91.31 165 PRO A O 1
ATOM 1305 N N . TYR A 1 166 ? -1.317 7.545 -14.349 1.00 90.38 166 TYR A N 1
ATOM 1306 C CA . TYR A 1 166 ? -1.106 6.108 -14.563 1.00 90.38 166 TYR A CA 1
ATOM 1307 C C . TYR A 1 166 ? -2.339 5.242 -14.261 1.00 90.38 166 TYR A C 1
ATOM 1309 O O . TYR A 1 166 ? -2.302 4.029 -14.439 1.00 90.38 166 TYR A O 1
ATOM 1317 N N . ASP A 1 167 ? -3.449 5.847 -13.842 1.00 85.31 167 ASP A N 1
ATOM 1318 C CA . ASP A 1 167 ? -4.709 5.180 -13.481 1.00 85.31 167 ASP A CA 1
ATOM 1319 C C . ASP A 1 167 ? -5.418 4.467 -14.644 1.00 85.31 167 ASP A C 1
ATOM 1321 O O . ASP A 1 167 ? -6.277 3.610 -14.429 1.00 85.31 167 ASP A O 1
ATOM 1325 N N . THR A 1 168 ? -5.021 4.758 -15.879 1.00 89.69 168 THR A N 1
ATOM 1326 C CA . THR A 1 168 ? -5.543 4.119 -17.094 1.00 89.69 168 THR A CA 1
ATOM 1327 C C . THR A 1 168 ? -4.524 3.229 -17.806 1.00 89.69 168 THR A C 1
ATOM 1329 O O . THR A 1 168 ? -4.899 2.497 -18.725 1.00 89.69 168 THR A O 1
ATOM 1332 N N . LEU A 1 169 ? -3.254 3.233 -17.383 1.00 95.62 169 LEU A N 1
ATOM 1333 C CA . LEU A 1 169 ? -2.208 2.454 -18.043 1.00 95.62 169 LEU A CA 1
ATOM 1334 C C . LEU A 1 169 ? -2.314 0.964 -17.721 1.00 95.62 169 LEU A C 1
ATOM 1336 O O . LEU A 1 169 ? -2.437 0.551 -16.567 1.00 95.62 169 LEU A O 1
ATOM 1340 N N . LYS A 1 170 ? -2.210 0.142 -18.764 1.00 97.38 170 LYS A N 1
ATOM 1341 C CA . LYS A 1 170 ? -2.078 -1.309 -18.626 1.00 97.38 170 LYS A CA 1
ATOM 1342 C C . LYS A 1 170 ? -0.753 -1.674 -17.957 1.00 97.38 170 LYS A C 1
ATOM 1344 O O . LYS A 1 170 ? 0.181 -0.876 -17.911 1.00 97.38 170 LYS A O 1
ATOM 1349 N N . ILE A 1 171 ? -0.689 -2.895 -17.435 1.00 97.75 171 ILE A N 1
ATOM 1350 C CA . ILE A 1 171 ? 0.549 -3.458 -16.897 1.00 97.75 171 ILE A CA 1
ATOM 1351 C C . ILE A 1 171 ? 1.508 -3.681 -18.075 1.00 97.75 171 ILE A C 1
ATOM 1353 O O . ILE A 1 171 ? 1.302 -4.579 -18.889 1.00 97.75 171 ILE A O 1
ATOM 1357 N N . ASP A 1 172 ? 2.528 -2.831 -18.187 1.00 97.44 172 ASP A N 1
ATOM 1358 C CA . ASP A 1 172 ? 3.615 -2.987 -19.151 1.00 97.44 172 ASP A CA 1
ATOM 1359 C C . ASP A 1 172 ? 4.622 -4.028 -18.644 1.00 97.44 172 ASP A C 1
ATOM 1361 O O . ASP A 1 172 ? 5.280 -3.831 -17.621 1.00 97.44 172 ASP A O 1
ATOM 1365 N N . TYR A 1 173 ? 4.714 -5.146 -19.366 1.00 97.38 173 TYR A N 1
ATOM 1366 C CA . TYR A 1 173 ? 5.587 -6.283 -19.061 1.00 97.38 173 TYR A CA 1
ATOM 1367 C C . TYR A 1 173 ? 6.986 -6.166 -19.680 1.00 97.38 173 TYR A C 1
ATOM 1369 O O . TYR A 1 173 ? 7.779 -7.104 -19.564 1.00 97.38 173 TYR A O 1
ATOM 1377 N N . THR A 1 174 ? 7.296 -5.056 -20.357 1.00 98.06 174 THR A N 1
ATOM 1378 C CA . THR A 1 174 ? 8.623 -4.813 -20.928 1.00 98.06 174 THR A CA 1
ATOM 1379 C C . THR A 1 174 ? 9.679 -4.934 -19.826 1.00 98.06 174 THR A C 1
ATOM 1381 O O . THR A 1 174 ? 9.497 -4.343 -18.759 1.00 98.06 174 THR A O 1
ATOM 1384 N N . PRO A 1 175 ? 10.767 -5.702 -20.032 1.00 97.12 175 PRO A N 1
ATOM 1385 C CA . PRO A 1 175 ? 11.803 -5.853 -19.020 1.00 97.12 175 PRO A CA 1
ATOM 1386 C C . PRO A 1 175 ? 12.410 -4.506 -18.630 1.00 97.12 175 PRO A C 1
ATOM 1388 O O . PRO A 1 175 ? 12.915 -3.781 -19.488 1.00 97.12 175 PRO A O 1
ATOM 1391 N N . ALA A 1 176 ? 12.408 -4.208 -17.334 1.00 96.38 176 ALA A N 1
ATOM 1392 C CA . ALA A 1 176 ? 12.959 -2.975 -16.788 1.00 96.38 176 ALA A CA 1
ATOM 1393 C C . ALA A 1 176 ? 13.845 -3.273 -15.579 1.00 96.38 176 ALA A C 1
ATOM 1395 O O . ALA A 1 176 ? 13.520 -4.117 -14.742 1.00 96.38 176 ALA A O 1
ATOM 1396 N N . LEU A 1 177 ? 14.980 -2.583 -15.486 1.00 94.81 177 LEU A N 1
ATOM 1397 C CA . LEU A 1 177 ? 15.857 -2.690 -14.327 1.00 94.81 177 LEU A CA 1
ATOM 1398 C C . LEU A 1 177 ? 15.302 -1.830 -13.191 1.00 94.81 177 LEU A C 1
ATOM 1400 O O . LEU A 1 177 ? 15.304 -0.604 -13.288 1.00 94.81 177 LEU A O 1
ATOM 1404 N N . ILE A 1 178 ? 14.917 -2.475 -12.094 1.00 93.19 178 ILE A N 1
ATOM 1405 C CA . ILE A 1 178 ? 14.566 -1.802 -10.848 1.00 93.19 178 ILE A CA 1
ATOM 1406 C C . ILE A 1 178 ? 15.770 -1.856 -9.923 1.00 93.19 178 ILE A C 1
ATOM 1408 O O . ILE A 1 178 ? 16.263 -2.927 -9.566 1.00 93.19 178 ILE A O 1
ATOM 1412 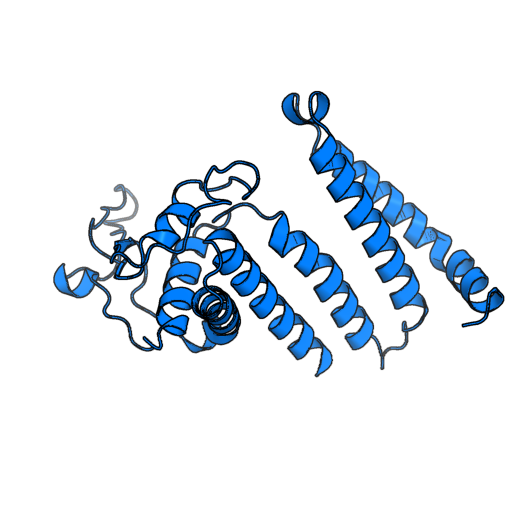N N . VAL A 1 179 ? 16.258 -0.676 -9.559 1.00 89.94 179 VAL A N 1
ATOM 1413 C CA . VAL A 1 179 ? 17.419 -0.510 -8.684 1.00 89.94 179 VAL A CA 1
ATOM 1414 C C . VAL A 1 179 ? 17.124 -1.139 -7.328 1.00 89.94 179 VAL A C 1
ATOM 1416 O O . VAL A 1 179 ? 16.060 -0.913 -6.755 1.00 89.94 179 VAL A O 1
ATOM 1419 N N . SER A 1 180 ? 18.080 -1.900 -6.802 1.00 89.44 180 SER A N 1
ATOM 1420 C CA . SER A 1 180 ? 17.994 -2.437 -5.447 1.00 89.44 180 SER A CA 1
ATOM 1421 C C . SER A 1 180 ? 19.354 -2.396 -4.773 1.00 89.44 180 SER A C 1
ATOM 1423 O O . SER A 1 180 ? 20.361 -2.834 -5.335 1.00 89.44 180 SER A O 1
ATOM 1425 N N . ALA A 1 181 ? 19.379 -1.865 -3.554 1.00 85.31 181 ALA A N 1
ATOM 1426 C CA . ALA A 1 181 ? 20.571 -1.781 -2.729 1.00 85.31 181 ALA A CA 1
ATOM 1427 C C . ALA A 1 181 ? 21.073 -3.155 -2.265 1.00 85.31 181 ALA A C 1
ATOM 1429 O O . ALA A 1 181 ? 22.255 -3.265 -1.938 1.00 85.31 181 ALA A O 1
ATOM 1430 N N . PHE A 1 182 ? 20.201 -4.167 -2.258 1.00 83.44 182 PHE A N 1
ATOM 1431 C CA . PHE A 1 182 ? 20.428 -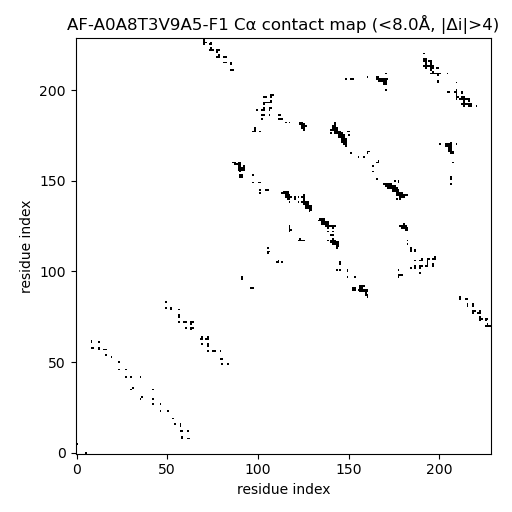5.459 -1.624 1.00 83.44 182 PHE A CA 1
ATOM 1432 C C . PHE A 1 182 ? 20.073 -6.628 -2.550 1.00 83.44 182 PHE A C 1
ATOM 1434 O O . PHE A 1 182 ? 18.952 -6.718 -3.051 1.00 83.44 182 PHE A O 1
ATOM 1441 N N . GLU A 1 183 ? 21.004 -7.571 -2.688 1.00 87.88 183 GLU A N 1
ATOM 1442 C CA . GLU A 1 183 ? 20.831 -8.829 -3.430 1.00 87.88 183 GLU A CA 1
ATOM 1443 C C . GLU A 1 183 ? 19.755 -9.743 -2.814 1.00 87.88 183 GLU A C 1
ATOM 1445 O O . GLU A 1 183 ? 19.105 -10.524 -3.508 1.00 87.88 183 GLU A O 1
ATOM 1450 N N . GLN A 1 184 ? 19.530 -9.661 -1.497 1.00 85.12 184 GLN A N 1
ATOM 1451 C CA . GLN A 1 184 ? 18.657 -10.614 -0.816 1.00 85.12 184 GLN A CA 1
ATOM 1452 C C . GLN A 1 184 ? 17.199 -10.502 -1.293 1.00 85.12 184 GLN A C 1
ATOM 1454 O O . GLN A 1 184 ? 16.614 -9.419 -1.342 1.00 85.12 184 GLN A O 1
ATOM 1459 N N . ASN A 1 185 ? 16.581 -11.656 -1.559 1.00 86.25 185 ASN A N 1
ATOM 1460 C CA . ASN A 1 185 ? 15.162 -11.778 -1.887 1.00 86.25 185 ASN A CA 1
ATOM 1461 C C . ASN A 1 185 ? 14.476 -12.853 -1.023 1.00 86.25 185 ASN A C 1
ATOM 1463 O O . ASN A 1 185 ? 14.282 -13.983 -1.479 1.00 86.25 185 ASN A O 1
ATOM 1467 N N . PRO A 1 186 ? 14.101 -12.552 0.234 1.00 90.19 186 PRO A N 1
ATOM 1468 C CA . PRO A 1 186 ? 13.295 -13.462 1.044 1.00 90.19 186 PRO A CA 1
ATOM 1469 C C . PRO A 1 186 ? 11.852 -13.518 0.506 1.00 90.19 186 PRO A C 1
ATOM 1471 O O . PRO A 1 186 ? 10.943 -12.920 1.079 1.00 90.19 186 PRO A O 1
ATOM 1474 N N . PHE A 1 187 ? 11.635 -14.242 -0.603 1.00 91.88 187 PHE A N 1
ATOM 1475 C CA . PHE A 1 187 ? 10.376 -14.267 -1.369 1.00 91.88 187 PHE A CA 1
ATOM 1476 C C . PHE A 1 187 ? 9.129 -14.527 -0.502 1.00 91.88 187 PHE A C 1
ATOM 1478 O O . PHE A 1 187 ? 8.046 -14.024 -0.789 1.00 91.88 187 PHE A O 1
ATOM 1485 N N . TYR A 1 188 ? 9.269 -15.303 0.581 1.00 92.38 188 TYR A N 1
ATOM 1486 C CA . TYR A 1 188 ? 8.167 -15.676 1.470 1.00 92.38 188 TYR A CA 1
ATOM 1487 C C . TYR A 1 188 ? 7.536 -14.467 2.169 1.00 92.38 188 TYR A C 1
ATOM 1489 O O . TYR A 1 188 ? 6.339 -14.487 2.445 1.00 92.38 188 TYR A O 1
ATOM 1497 N N . GLY A 1 189 ? 8.310 -13.403 2.409 1.00 92.38 189 GLY A N 1
ATOM 1498 C CA . GLY A 1 189 ? 7.796 -12.142 2.946 1.00 92.38 189 GLY A CA 1
ATOM 1499 C C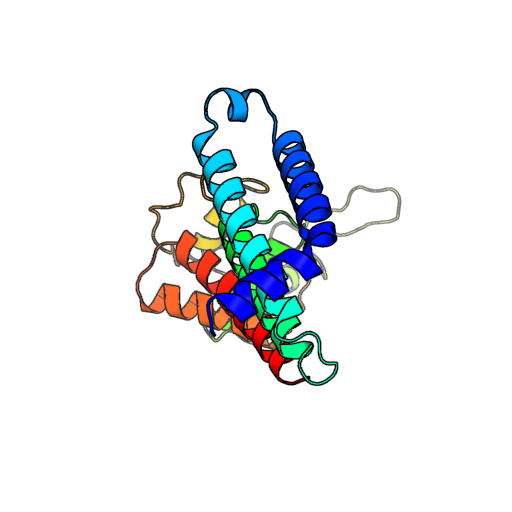 . GLY A 1 189 ? 6.900 -11.390 1.959 1.00 92.38 189 GLY A C 1
ATOM 1500 O O . GLY A 1 189 ? 6.098 -10.561 2.376 1.00 92.38 189 GLY A O 1
ATOM 1501 N N . TYR A 1 190 ? 6.993 -11.715 0.668 1.00 95.62 190 TYR A N 1
ATOM 1502 C CA . TYR A 1 190 ? 6.281 -11.039 -0.413 1.00 95.62 190 TYR A CA 1
ATOM 1503 C C . TYR A 1 190 ? 5.101 -11.835 -0.964 1.00 95.62 190 TYR A C 1
ATOM 1505 O O . TYR A 1 190 ? 4.385 -11.323 -1.818 1.00 95.62 190 TYR A O 1
ATOM 1513 N N . LEU A 1 191 ? 4.864 -13.063 -0.487 1.00 97.00 191 LEU A N 1
ATOM 1514 C CA . LEU A 1 191 ? 3.797 -13.930 -0.997 1.00 97.00 191 LEU A CA 1
ATOM 1515 C C . LEU A 1 191 ? 2.408 -13.269 -1.013 1.00 97.00 191 LEU A C 1
ATOM 1517 O O . LEU A 1 191 ? 1.745 -13.367 -2.043 1.00 97.00 191 LEU A O 1
ATOM 1521 N N . PRO A 1 192 ? 1.940 -12.572 0.041 1.00 97.56 192 PRO A N 1
ATOM 1522 C CA . PRO A 1 192 ? 0.612 -11.961 0.004 1.00 97.56 192 PRO A CA 1
ATOM 1523 C C . PRO A 1 192 ? 0.536 -10.868 -1.060 1.00 97.56 192 PRO A C 1
ATOM 1525 O O . PRO A 1 192 ? -0.354 -10.891 -1.908 1.00 97.56 192 PRO A O 1
ATOM 1528 N N . GLN A 1 193 ? 1.512 -9.959 -1.072 1.00 97.75 193 GLN A N 1
ATOM 1529 C CA . GLN A 1 193 ? 1.603 -8.908 -2.080 1.00 97.75 193 GLN A CA 1
ATOM 1530 C C . GLN A 1 193 ? 1.660 -9.482 -3.498 1.00 97.75 193 GLN A C 1
ATOM 1532 O O . GLN A 1 193 ? 0.954 -9.006 -4.385 1.00 97.75 193 GLN A O 1
ATOM 1537 N N . ALA A 1 194 ? 2.458 -10.531 -3.693 1.00 98.19 194 ALA A N 1
ATOM 1538 C CA . ALA A 1 194 ? 2.622 -11.226 -4.957 1.00 98.19 194 ALA A CA 1
ATOM 1539 C C . ALA A 1 194 ? 1.314 -11.861 -5.445 1.00 98.19 194 ALA A C 1
ATOM 1541 O O . ALA A 1 194 ? 1.001 -11.730 -6.622 1.00 98.19 194 ALA A O 1
ATOM 1542 N N . ILE A 1 195 ? 0.520 -12.479 -4.560 1.00 98.44 195 ILE A N 1
ATOM 1543 C CA . ILE A 1 195 ? -0.805 -13.023 -4.905 1.00 98.44 195 ILE A CA 1
ATOM 1544 C C . ILE A 1 195 ? -1.733 -11.904 -5.391 1.00 98.44 195 ILE A C 1
ATOM 1546 O O . ILE A 1 195 ? -2.400 -12.054 -6.412 1.00 98.44 195 ILE A O 1
ATOM 1550 N N . GLY A 1 196 ? -1.758 -10.764 -4.695 1.00 98.44 196 GLY A N 1
ATOM 1551 C CA . GLY A 1 196 ? -2.554 -9.611 -5.120 1.00 98.44 196 GLY A CA 1
ATOM 1552 C C . GLY A 1 196 ? -2.134 -9.082 -6.496 1.00 98.44 196 GLY A C 1
ATOM 1553 O O . GLY A 1 196 ? -2.982 -8.823 -7.351 1.00 98.44 196 GLY A O 1
ATOM 1554 N N . MET A 1 197 ? -0.824 -8.973 -6.734 1.00 98.50 197 MET A N 1
ATOM 1555 C CA . MET A 1 197 ? -0.280 -8.569 -8.033 1.00 98.50 197 MET A CA 1
ATOM 1556 C C . MET A 1 197 ? -0.595 -9.582 -9.140 1.00 98.50 197 MET A C 1
ATOM 1558 O O . MET A 1 197 ? -0.961 -9.175 -10.239 1.00 98.50 197 MET A O 1
ATOM 1562 N N . ASP A 1 198 ? -0.487 -10.882 -8.862 1.00 98.38 198 ASP A N 1
ATOM 1563 C CA . ASP A 1 198 ? -0.796 -11.946 -9.821 1.00 98.38 198 ASP A CA 1
ATOM 1564 C C . ASP A 1 198 ? -2.277 -11.922 -10.221 1.00 98.38 198 ASP A C 1
ATOM 1566 O O . ASP A 1 198 ? -2.601 -11.938 -11.404 1.00 98.38 198 ASP A O 1
ATOM 1570 N N . ILE A 1 199 ? -3.191 -11.733 -9.263 1.00 98.62 199 ILE A N 1
ATOM 1571 C CA . ILE A 1 199 ? -4.623 -11.562 -9.558 1.00 98.62 199 ILE A CA 1
ATOM 1572 C C . ILE A 1 199 ? -4.859 -10.368 -10.491 1.00 98.62 199 ILE A C 1
ATOM 1574 O O . ILE A 1 199 ? -5.627 -10.484 -11.446 1.00 98.62 199 ILE A O 1
ATOM 1578 N N . ALA A 1 200 ? -4.191 -9.234 -10.259 1.00 98.31 200 ALA A N 1
ATOM 1579 C CA . ALA A 1 200 ? -4.312 -8.071 -11.138 1.00 98.31 200 ALA A CA 1
ATOM 1580 C C . ALA A 1 200 ? -3.847 -8.379 -12.572 1.00 98.31 200 ALA A C 1
ATOM 1582 O O . ALA A 1 200 ? -4.500 -7.971 -13.533 1.00 98.31 200 ALA A O 1
ATOM 1583 N N . LYS A 1 201 ? -2.742 -9.123 -12.708 1.00 98.00 201 LYS A N 1
ATOM 1584 C CA . LYS A 1 201 ? -2.180 -9.559 -13.994 1.00 98.00 201 LYS A CA 1
ATOM 1585 C C . LYS A 1 201 ? -3.109 -10.541 -14.712 1.00 98.00 201 LYS A C 1
ATOM 1587 O O . LYS A 1 201 ? -3.402 -10.347 -15.888 1.00 98.00 201 LYS A O 1
ATOM 1592 N N . LEU A 1 202 ? -3.623 -11.548 -14.001 1.00 98.19 202 LEU A N 1
ATOM 1593 C CA . LEU A 1 202 ? -4.546 -12.562 -14.530 1.00 98.19 202 LEU A CA 1
ATOM 1594 C C . LEU A 1 202 ? -5.873 -11.965 -15.009 1.00 98.19 202 LEU A C 1
ATOM 1596 O O . LEU A 1 202 ? -6.454 -12.450 -15.978 1.00 98.19 202 LEU A O 1
ATOM 1600 N N . LEU A 1 203 ? -6.352 -10.916 -14.338 1.00 98.06 203 LEU A N 1
ATOM 1601 C CA . LEU A 1 203 ? -7.590 -10.218 -14.684 1.00 98.06 203 LEU A CA 1
ATOM 1602 C C . LEU A 1 203 ? -7.385 -9.066 -15.685 1.00 98.06 203 LEU A C 1
ATOM 1604 O O . LEU A 1 203 ? -8.330 -8.320 -15.936 1.00 98.06 203 LEU A O 1
ATOM 1608 N N . ASP A 1 204 ? -6.179 -8.913 -16.248 1.00 96.56 204 ASP A N 1
ATOM 1609 C CA . ASP A 1 204 ? -5.810 -7.842 -17.188 1.00 96.56 204 ASP A CA 1
ATOM 1610 C C . ASP A 1 204 ? -6.190 -6.433 -16.675 1.00 96.56 204 ASP A C 1
ATOM 1612 O O . ASP A 1 204 ? -6.724 -5.573 -17.389 1.00 96.56 204 ASP A O 1
ATOM 1616 N N . MET A 1 205 ? -5.949 -6.193 -15.385 1.00 97.44 205 MET A N 1
ATOM 1617 C CA . MET A 1 205 ? -6.207 -4.901 -14.755 1.00 97.44 205 MET A CA 1
ATOM 1618 C C . MET A 1 205 ? -5.123 -3.867 -15.111 1.00 97.44 205 MET A C 1
ATOM 1620 O O . MET A 1 205 ? -4.118 -4.162 -15.757 1.00 97.44 205 MET A O 1
ATOM 1624 N N . ASN A 1 206 ? -5.340 -2.611 -14.714 1.00 96.94 206 ASN A N 1
ATOM 1625 C CA . ASN A 1 206 ? -4.349 -1.543 -14.872 1.00 96.94 206 ASN A CA 1
ATOM 1626 C C . ASN A 1 206 ? -3.243 -1.627 -13.796 1.00 96.94 206 ASN A C 1
ATOM 1628 O O . ASN A 1 206 ? -3.350 -2.362 -12.809 1.00 96.94 206 ASN A O 1
ATOM 1632 N N . VAL A 1 207 ? -2.181 -0.840 -13.973 1.00 96.62 207 VAL A N 1
ATOM 1633 C CA . VAL A 1 207 ? -1.028 -0.808 -13.056 1.00 96.62 207 VAL A CA 1
ATOM 1634 C C . VAL A 1 207 ? -1.394 -0.379 -11.626 1.00 96.62 207 VAL A C 1
ATOM 1636 O O . VAL A 1 207 ? -0.820 -0.880 -10.659 1.00 96.62 207 VAL A O 1
ATOM 1639 N N . ILE A 1 208 ? -2.393 0.492 -11.461 1.00 96.44 208 ILE A N 1
ATOM 1640 C CA . ILE A 1 208 ? -2.847 0.943 -10.139 1.00 96.44 208 ILE A CA 1
ATOM 1641 C C . ILE A 1 208 ? -3.574 -0.175 -9.385 1.00 96.44 208 ILE A C 1
ATOM 1643 O O . ILE A 1 208 ? -3.364 -0.341 -8.185 1.00 96.44 208 ILE A O 1
ATOM 1647 N N . TRP A 1 209 ? -4.358 -1.006 -10.072 1.00 97.19 209 TRP A N 1
ATOM 1648 C CA . TRP A 1 209 ? -4.969 -2.193 -9.475 1.00 97.19 209 TRP A CA 1
ATOM 1649 C C . TRP A 1 209 ? -3.932 -3.230 -9.053 1.00 97.19 209 TRP A C 1
ATOM 1651 O O . TRP A 1 209 ? -4.102 -3.844 -8.003 1.00 97.19 209 TRP A O 1
ATOM 1661 N N . MET A 1 210 ? -2.839 -3.387 -9.806 1.00 97.62 210 MET A N 1
ATOM 1662 C CA . MET A 1 210 ? -1.716 -4.239 -9.394 1.00 97.62 210 MET A CA 1
ATOM 1663 C C . MET A 1 210 ? -1.124 -3.781 -8.055 1.00 97.62 210 MET A C 1
ATOM 1665 O O . MET A 1 210 ? -0.904 -4.605 -7.165 1.00 97.62 210 MET A O 1
ATOM 1669 N N . LEU A 1 211 ? -0.941 -2.470 -7.871 1.00 96.38 211 LEU A N 1
ATOM 1670 C CA . LEU A 1 211 ? -0.518 -1.900 -6.592 1.00 96.38 211 LEU A CA 1
ATOM 1671 C C . LEU A 1 211 ? -1.564 -2.115 -5.489 1.00 96.38 211 LEU A C 1
ATOM 1673 O O . LEU A 1 211 ? -1.226 -2.602 -4.408 1.00 96.38 211 LEU A O 1
ATOM 1677 N N . TRP A 1 212 ? -2.821 -1.730 -5.734 1.00 97.25 212 TRP A N 1
ATOM 1678 C CA . TRP A 1 212 ? -3.883 -1.796 -4.728 1.00 97.25 212 TRP A CA 1
ATOM 1679 C C . TRP A 1 212 ? -4.146 -3.224 -4.270 1.00 97.25 212 TRP A C 1
ATOM 1681 O O . TRP A 1 212 ? -4.213 -3.457 -3.067 1.00 97.25 212 TRP A O 1
ATOM 1691 N N . LEU A 1 213 ? -4.231 -4.191 -5.185 1.00 98.25 213 LEU A N 1
ATOM 1692 C CA . LEU A 1 213 ? -4.394 -5.594 -4.813 1.00 98.25 213 LEU A CA 1
ATOM 1693 C C . LEU A 1 213 ? -3.175 -6.115 -4.050 1.00 98.25 213 LEU A C 1
ATOM 1695 O O . LEU A 1 213 ? -3.356 -6.801 -3.048 1.00 98.25 213 LEU A O 1
ATOM 1699 N N . GLY A 1 214 ? -1.953 -5.726 -4.426 1.00 97.38 214 GLY A N 1
ATOM 1700 C CA . GLY A 1 214 ? -0.762 -6.040 -3.633 1.00 97.38 214 GLY A CA 1
ATOM 1701 C C . GLY A 1 214 ? -0.856 -5.525 -2.187 1.00 97.38 214 GLY A C 1
ATOM 1702 O O . GLY A 1 214 ? -0.636 -6.280 -1.238 1.00 97.38 214 GLY A O 1
ATOM 1703 N N . ARG A 1 215 ? -1.250 -4.257 -1.995 1.00 96.62 215 ARG A N 1
ATOM 1704 C CA . ARG A 1 215 ? -1.449 -3.651 -0.661 1.00 96.62 215 ARG A CA 1
ATOM 1705 C C . ARG A 1 215 ? -2.578 -4.335 0.123 1.00 96.62 215 ARG A C 1
ATOM 1707 O O . ARG A 1 215 ? -2.402 -4.662 1.296 1.00 96.62 215 ARG A O 1
ATOM 1714 N N . ILE A 1 216 ? -3.707 -4.608 -0.530 1.00 98.25 216 ILE A N 1
ATOM 1715 C CA . ILE A 1 216 ? -4.886 -5.239 0.078 1.00 98.25 216 ILE A CA 1
ATOM 1716 C C . ILE A 1 216 ? -4.588 -6.677 0.511 1.00 98.25 216 ILE A C 1
ATOM 1718 O O . ILE A 1 216 ? -5.014 -7.085 1.587 1.00 98.25 216 ILE A O 1
ATOM 1722 N N . PHE A 1 217 ? -3.838 -7.456 -0.267 1.00 98.19 217 PHE A N 1
ATOM 1723 C CA . PHE A 1 217 ? -3.504 -8.824 0.132 1.00 98.19 217 PHE A CA 1
ATOM 1724 C C . PHE A 1 217 ? -2.487 -8.872 1.277 1.00 98.19 217 PHE A C 1
ATOM 1726 O O . PHE A 1 217 ? -2.627 -9.716 2.165 1.00 98.19 217 PHE A O 1
ATOM 1733 N N . ASN A 1 218 ? -1.534 -7.932 1.331 1.00 96.12 218 ASN A N 1
ATOM 1734 C CA . ASN A 1 218 ? -0.716 -7.735 2.532 1.00 96.12 218 ASN A CA 1
ATOM 1735 C C . ASN A 1 218 ? -1.603 -7.455 3.752 1.00 96.12 218 ASN A C 1
ATOM 1737 O O . ASN A 1 218 ? -1.477 -8.126 4.775 1.00 96.12 218 ASN A O 1
ATOM 1741 N N . LEU A 1 219 ? -2.548 -6.519 3.629 1.00 97.12 219 LEU A N 1
ATOM 1742 C CA . LEU A 1 219 ? -3.504 -6.198 4.686 1.00 97.12 219 LEU A CA 1
ATOM 1743 C C . LEU A 1 219 ? -4.313 -7.422 5.142 1.00 97.12 219 LEU A C 1
ATOM 1745 O O . LEU A 1 219 ? -4.434 -7.655 6.343 1.00 97.12 219 LEU A O 1
ATOM 1749 N N . ILE A 1 220 ? -4.857 -8.201 4.204 1.00 96.94 220 ILE A N 1
ATOM 1750 C CA . ILE A 1 220 ? -5.650 -9.396 4.514 1.00 96.94 220 ILE A CA 1
ATOM 1751 C C . ILE A 1 220 ? -4.807 -10.412 5.286 1.00 96.94 220 ILE A C 1
ATOM 1753 O O . ILE A 1 220 ? -5.306 -10.965 6.266 1.00 96.94 220 ILE A O 1
ATOM 1757 N N . LEU A 1 221 ? -3.538 -10.630 4.908 1.00 96.25 221 LEU A N 1
ATOM 1758 C CA . LEU A 1 221 ? -2.658 -11.509 5.679 1.00 96.25 221 LEU A CA 1
ATOM 1759 C C . LEU A 1 221 ? -2.446 -10.960 7.095 1.00 96.25 221 LEU A C 1
ATOM 1761 O O . LEU A 1 221 ? -2.651 -11.696 8.057 1.00 96.25 221 LEU A O 1
ATOM 1765 N N . TYR A 1 222 ? -2.057 -9.689 7.239 1.00 93.38 222 TYR A N 1
ATOM 1766 C CA . TYR A 1 222 ? -1.800 -9.095 8.556 1.00 93.38 222 TYR A CA 1
ATOM 1767 C C . TYR A 1 222 ? -3.029 -9.159 9.467 1.00 93.38 222 TYR A C 1
ATOM 1769 O O . TYR A 1 222 ? -2.916 -9.573 10.621 1.00 93.38 222 TYR A O 1
ATOM 1777 N N . ALA A 1 223 ? -4.209 -8.809 8.951 1.00 95.75 223 ALA A N 1
ATOM 1778 C CA . ALA A 1 223 ? -5.459 -8.942 9.687 1.00 95.75 223 ALA A CA 1
ATOM 1779 C C . ALA A 1 223 ? -5.732 -10.414 10.039 1.00 95.75 223 ALA A C 1
ATOM 1781 O O . ALA A 1 223 ? -5.995 -10.737 11.196 1.00 95.75 223 ALA A O 1
ATOM 1782 N N . GLY A 1 224 ? -5.603 -11.320 9.067 1.00 95.06 224 GLY A N 1
ATOM 1783 C CA . GLY A 1 224 ? -5.808 -12.754 9.254 1.00 95.06 224 GLY A CA 1
ATOM 1784 C C . GLY A 1 224 ? -4.917 -13.351 10.343 1.00 95.06 224 GLY A C 1
ATOM 1785 O O . GLY A 1 224 ? -5.417 -14.072 11.200 1.00 95.06 224 GLY A O 1
ATOM 1786 N N . LEU A 1 225 ? -3.631 -13.000 10.384 1.00 94.38 225 LEU A N 1
ATOM 1787 C CA . LEU A 1 225 ? -2.709 -13.469 11.422 1.00 94.38 225 LEU A CA 1
ATOM 1788 C C . LEU A 1 225 ? -3.133 -13.017 12.824 1.00 94.38 225 LEU A C 1
ATOM 1790 O O . LEU A 1 225 ? -3.063 -13.805 13.762 1.00 94.38 225 LEU A O 1
ATOM 1794 N N . ILE A 1 226 ? -3.628 -11.786 12.965 1.00 93.12 226 ILE A N 1
ATOM 1795 C CA . ILE A 1 226 ? -4.158 -11.289 14.243 1.00 93.12 226 ILE A CA 1
ATOM 1796 C C . ILE A 1 226 ? -5.421 -12.039 14.662 1.00 93.12 226 ILE A C 1
ATOM 1798 O O . ILE A 1 226 ? -5.628 -12.256 15.850 1.00 93.12 226 ILE A O 1
ATOM 1802 N N . SER A 1 227 ? -6.243 -12.492 13.713 1.00 89.19 227 SER A N 1
ATOM 1803 C CA . SER A 1 227 ? -7.435 -13.286 14.036 1.00 89.19 227 SER A CA 1
ATOM 1804 C C . SER A 1 227 ? -7.134 -14.684 14.598 1.00 89.19 227 SER A C 1
ATOM 1806 O O . SER A 1 227 ? -8.047 -15.346 15.086 1.00 89.19 227 SER A O 1
ATOM 1808 N N . LEU A 1 228 ? -5.873 -15.125 14.527 1.00 87.31 228 LEU A N 1
ATOM 1809 C CA . LEU A 1 228 ? -5.397 -16.410 15.045 1.00 87.31 228 LEU A CA 1
ATOM 1810 C C . LEU A 1 228 ? -4.723 -16.300 16.427 1.00 87.31 228 LEU A C 1
ATOM 1812 O O . LEU A 1 228 ? -4.285 -17.326 16.949 1.00 87.31 228 LEU A O 1
ATOM 1816 N N . ALA A 1 229 ? -4.601 -15.086 16.979 1.00 74.69 229 ALA A N 1
ATOM 1817 C CA . ALA A 1 229 ? -4.017 -14.816 18.296 1.00 74.69 229 ALA A CA 1
ATOM 1818 C C . ALA A 1 229 ? -5.001 -15.121 19.436 1.00 74.69 229 ALA A C 1
ATOM 1820 O O . ALA A 1 229 ? -4.545 -15.695 20.450 1.00 74.69 229 ALA A O 1
#